Protein AF-A0A8S8ZAL2-F1 (afdb_monomer_lite)

Foldseek 3Di:
DDADFDDDDQPLVQVVQVVLCVVLVPPDHDGAADFPLFTFHAELAQDEPVQDDDPDGNSDDHDVLCVVPPRPDTGGNLLNLLSHLLNLQLCVVVDPDPDDQLVVLVVSLVVCLVPPDVSCNDVSCQFVLNRHSVVSNLVNLSSVQVNCVVVVVPRDPPSVVLSVLVVLLVVLLVVLCVLVVQLVVLQVCLVVQPVVCVVPDPVSNPSSVVSNVSSVVSVVVSSVSGDGNSDGSNVSND

Radius of gyration: 21.18 Å; chains: 1; bounding box: 54×41×65 Å

Structure (mmCIF, N/CA/C/O backbone):
data_AF-A0A8S8ZAL2-F1
#
_entry.id   AF-A0A8S8ZAL2-F1
#
loop_
_atom_site.group_PDB
_atom_site.id
_atom_site.type_symbol
_atom_site.label_atom_id
_atom_site.label_alt_id
_atom_site.label_comp_id
_atom_site.label_asym_id
_atom_site.label_entity_id
_atom_site.label_seq_id
_atom_site.pdbx_PDB_ins_code
_atom_site.Cartn_x
_atom_site.Cartn_y
_atom_site.Cartn_z
_atom_site.occupancy
_atom_site.B_iso_or_equiv
_atom_site.auth_seq_id
_atom_site.auth_comp_id
_atom_site.auth_asym_id
_atom_site.auth_atom_id
_atom_site.pdbx_PDB_model_num
ATOM 1 N N . MET A 1 1 ? 12.030 -21.884 7.836 1.00 45.31 1 MET A N 1
ATOM 2 C CA . MET A 1 1 ? 10.739 -22.578 7.623 1.00 45.31 1 MET A CA 1
ATOM 3 C C . MET A 1 1 ? 10.141 -22.075 6.322 1.00 45.31 1 MET A C 1
ATOM 5 O O . MET A 1 1 ? 10.142 -20.870 6.120 1.00 45.31 1 MET A O 1
ATOM 9 N N . LEU A 1 2 ? 9.670 -22.960 5.440 1.00 54.22 2 LEU A N 1
ATOM 10 C CA . LEU A 1 2 ? 8.894 -22.556 4.263 1.00 54.22 2 LEU A CA 1
ATOM 11 C C . LEU A 1 2 ? 7.461 -22.261 4.719 1.00 54.22 2 LEU A C 1
ATOM 13 O O . LEU A 1 2 ? 6.757 -23.168 5.160 1.00 54.22 2 LEU A O 1
ATOM 17 N N . ALA A 1 3 ? 7.060 -20.991 4.677 1.00 62.91 3 ALA A N 1
ATOM 18 C CA . ALA A 1 3 ? 5.683 -20.594 4.946 1.00 62.91 3 ALA A CA 1
ATOM 19 C C . ALA A 1 3 ? 4.760 -21.173 3.862 1.00 62.91 3 ALA A C 1
ATOM 21 O O . ALA A 1 3 ? 5.116 -21.194 2.684 1.00 62.91 3 ALA A O 1
ATOM 22 N N . ARG A 1 4 ? 3.572 -21.652 4.249 1.00 68.94 4 ARG A N 1
ATOM 23 C CA . ARG A 1 4 ? 2.564 -22.127 3.294 1.00 68.94 4 ARG A CA 1
ATOM 24 C C . ARG A 1 4 ? 2.033 -20.931 2.506 1.00 68.94 4 ARG A C 1
ATOM 26 O O . ARG A 1 4 ? 1.325 -20.101 3.070 1.00 68.94 4 ARG A O 1
ATOM 33 N N . THR A 1 5 ? 2.370 -20.861 1.223 1.00 77.38 5 THR A N 1
ATOM 34 C CA . THR A 1 5 ? 1.893 -19.815 0.319 1.00 77.38 5 THR A CA 1
ATOM 35 C C . THR A 1 5 ? 0.704 -20.302 -0.504 1.00 77.38 5 THR A C 1
ATOM 37 O O . THR A 1 5 ? 0.601 -21.479 -0.861 1.00 77.38 5 THR A O 1
ATOM 40 N N . THR A 1 6 ? -0.229 -19.400 -0.781 1.00 77.88 6 THR A N 1
ATOM 41 C CA . THR A 1 6 ? -1.408 -19.634 -1.620 1.00 77.88 6 THR A CA 1
ATOM 42 C C . THR A 1 6 ? -1.333 -18.788 -2.889 1.00 77.88 6 THR A C 1
ATOM 44 O O . THR A 1 6 ? -0.596 -17.794 -2.933 1.00 77.88 6 THR A O 1
ATOM 47 N N . PRO A 1 7 ? -2.030 -19.191 -3.969 1.00 78.06 7 PRO A N 1
ATOM 48 C CA . PRO A 1 7 ? -1.994 -18.436 -5.206 1.00 78.06 7 PRO A CA 1
ATOM 49 C C . PRO A 1 7 ? -2.634 -17.051 -5.012 1.00 78.06 7 PRO A C 1
ATOM 51 O O . PRO A 1 7 ? -3.684 -16.940 -4.377 1.00 78.06 7 PRO A O 1
ATOM 54 N N . PRO A 1 8 ? -2.024 -16.002 -5.579 1.00 79.88 8 PRO A N 1
ATOM 55 C CA . PRO A 1 8 ? -2.545 -14.646 -5.520 1.00 79.88 8 PRO A CA 1
ATOM 56 C C . PRO A 1 8 ? -3.800 -14.494 -6.375 1.00 79.88 8 PRO A C 1
ATOM 58 O O . PRO A 1 8 ? -3.832 -14.938 -7.523 1.00 79.88 8 PRO A O 1
ATOM 61 N N . ASP A 1 9 ? -4.809 -13.808 -5.836 1.00 84.00 9 ASP A N 1
ATOM 62 C CA . ASP A 1 9 ? -6.062 -13.533 -6.542 1.00 84.00 9 ASP A CA 1
ATOM 63 C C . ASP A 1 9 ? -6.412 -12.033 -6.507 1.00 84.00 9 ASP A C 1
ATOM 65 O O . ASP A 1 9 ? -7.295 -11.592 -5.762 1.00 84.00 9 ASP A O 1
ATOM 69 N N . PRO A 1 10 ? -5.741 -11.214 -7.342 1.00 83.81 10 PRO A N 1
ATOM 70 C CA . PRO A 1 10 ? -6.010 -9.781 -7.409 1.00 83.81 10 PRO A CA 1
ATOM 71 C C . PRO A 1 10 ? -7.436 -9.471 -7.874 1.00 83.81 10 PRO A C 1
ATOM 73 O O . PRO A 1 10 ? -7.933 -8.377 -7.610 1.00 83.81 10 PRO A O 1
ATOM 76 N N . SER A 1 11 ? -8.105 -10.399 -8.565 1.00 85.75 11 SER A N 1
ATOM 77 C CA . SER A 1 11 ? -9.481 -10.195 -9.018 1.00 85.75 11 SER A CA 1
ATOM 78 C C . SER A 1 11 ? -10.441 -10.161 -7.829 1.00 85.75 11 SER A C 1
ATOM 80 O O . SER A 1 11 ? -11.233 -9.225 -7.705 1.00 85.75 11 SER A O 1
ATOM 82 N N . ARG A 1 12 ? -10.298 -11.107 -6.891 1.00 86.25 12 ARG A N 1
ATOM 83 C CA . ARG A 1 12 ? -11.117 -11.166 -5.675 1.00 86.25 12 ARG A CA 1
ATOM 84 C C . ARG A 1 12 ? -10.796 -10.040 -4.702 1.00 86.25 12 ARG A C 1
ATOM 86 O O . ARG A 1 12 ? -11.727 -9.479 -4.126 1.00 86.25 12 ARG A O 1
ATOM 93 N N . TRP A 1 13 ? -9.525 -9.651 -4.566 1.00 87.25 13 TRP A N 1
ATOM 94 C CA . TRP A 1 13 ? -9.154 -8.483 -3.753 1.00 87.25 13 TRP A CA 1
ATOM 95 C C . TRP A 1 13 ? -9.820 -7.217 -4.273 1.00 87.25 13 TRP A C 1
ATOM 97 O O . TRP A 1 13 ? -10.504 -6.527 -3.524 1.00 87.25 13 TRP A O 1
ATOM 107 N N . ASN A 1 14 ? -9.706 -6.961 -5.578 1.00 87.50 14 ASN A N 1
ATOM 108 C CA . ASN A 1 14 ? -10.312 -5.788 -6.195 1.00 87.50 14 ASN A CA 1
ATOM 109 C C . ASN A 1 14 ? -11.841 -5.805 -6.107 1.00 87.50 14 ASN A C 1
ATOM 111 O O . ASN A 1 14 ? -12.423 -4.765 -5.822 1.00 87.50 14 ASN A O 1
ATOM 115 N N . ALA A 1 15 ? -12.488 -6.962 -6.275 1.00 88.44 15 ALA A N 1
ATOM 116 C CA . ALA A 1 15 ? -13.936 -7.091 -6.107 1.00 88.44 15 ALA A CA 1
ATOM 117 C C . ALA A 1 15 ? -14.393 -6.831 -4.659 1.00 88.44 15 ALA A C 1
ATOM 119 O O . ALA A 1 15 ? -15.496 -6.335 -4.424 1.00 88.44 15 ALA A O 1
ATOM 120 N N . ARG A 1 16 ? -13.563 -7.169 -3.661 1.00 87.81 16 ARG A N 1
ATOM 121 C CA . ARG A 1 16 ? -13.821 -6.827 -2.255 1.00 87.81 16 ARG A CA 1
ATOM 122 C C . ARG A 1 16 ? -13.678 -5.326 -2.019 1.00 87.81 16 ARG A C 1
ATOM 124 O O . ARG A 1 16 ? -14.584 -4.736 -1.438 1.00 87.81 16 ARG A O 1
ATOM 131 N N . THR A 1 17 ? -12.584 -4.718 -2.472 1.00 87.81 17 THR A N 1
ATOM 132 C CA . THR A 1 17 ? -12.359 -3.272 -2.329 1.00 87.81 17 THR A CA 1
ATOM 133 C C . THR A 1 17 ? -13.440 -2.471 -3.049 1.00 87.81 17 THR A C 1
ATOM 135 O O . THR A 1 17 ? -13.977 -1.530 -2.482 1.00 87.81 17 THR A O 1
ATOM 138 N N . GLU A 1 18 ? -13.838 -2.892 -4.250 1.00 89.19 18 GLU A N 1
ATOM 139 C CA . GLU A 1 18 ? -14.930 -2.275 -5.003 1.00 89.19 18 GLU A CA 1
ATOM 140 C C . GLU A 1 18 ? -16.253 -2.313 -4.236 1.00 89.19 18 GLU A C 1
ATOM 142 O O . GLU A 1 18 ? -16.959 -1.309 -4.175 1.00 89.19 18 GLU A O 1
ATOM 147 N N . TRP A 1 19 ? -16.580 -3.437 -3.597 1.00 90.81 19 TRP A N 1
ATOM 148 C CA . TRP A 1 19 ? -17.774 -3.503 -2.761 1.00 90.81 19 TRP A CA 1
ATOM 149 C C . TRP A 1 19 ? -17.702 -2.559 -1.555 1.00 90.81 19 TRP A C 1
ATOM 151 O O . TRP A 1 19 ? -18.705 -1.921 -1.240 1.00 90.81 19 TRP A O 1
ATOM 161 N N . LEU A 1 20 ? -16.542 -2.446 -0.893 1.00 88.88 20 LEU A N 1
ATOM 162 C CA . LEU A 1 20 ? -16.353 -1.498 0.214 1.00 88.88 20 LEU A CA 1
ATOM 163 C C . LEU A 1 20 ? -16.566 -0.059 -0.265 1.00 88.88 20 LEU A C 1
ATOM 165 O O . LEU A 1 20 ? -17.304 0.699 0.355 1.00 88.88 20 LEU A O 1
ATOM 169 N N . GLU A 1 21 ? -15.963 0.297 -1.397 1.00 89.06 21 GLU A N 1
ATOM 170 C CA . GLU A 1 21 ? -16.091 1.621 -2.006 1.00 89.06 21 GLU A CA 1
ATOM 171 C C . GLU A 1 21 ? -17.546 1.939 -2.383 1.00 89.06 21 GLU A C 1
ATOM 173 O O . GLU A 1 21 ? -18.026 3.028 -2.076 1.00 89.06 21 GLU A O 1
ATOM 178 N N . GLN A 1 22 ? -18.266 0.993 -2.996 1.00 89.06 22 GLN A N 1
ATOM 179 C CA . GLN A 1 22 ? -19.676 1.163 -3.366 1.00 89.06 22 GLN A CA 1
ATOM 180 C C . GLN A 1 22 ? -20.582 1.293 -2.139 1.00 89.06 22 GLN A C 1
ATOM 182 O O . GLN A 1 22 ? -21.436 2.175 -2.102 1.00 89.06 22 GLN A O 1
ATOM 187 N N . THR A 1 23 ? -20.375 0.445 -1.129 1.00 86.88 23 THR A N 1
ATOM 188 C CA . THR A 1 23 ? -21.185 0.424 0.101 1.00 86.88 23 THR A CA 1
ATOM 189 C C . THR A 1 23 ? -21.005 1.703 0.914 1.00 86.88 23 THR A C 1
ATOM 191 O O . THR A 1 23 ? -21.962 2.217 1.482 1.00 86.88 23 THR A O 1
ATOM 194 N N . LEU A 1 24 ? -19.785 2.242 0.947 1.00 85.88 24 LEU A N 1
ATOM 195 C CA . LEU A 1 24 ? -19.456 3.466 1.678 1.00 85.88 24 LEU A CA 1
ATOM 196 C C . LEU A 1 24 ? -19.629 4.740 0.842 1.00 85.88 24 LEU A C 1
ATOM 198 O O . LEU A 1 24 ? -19.294 5.821 1.322 1.00 85.88 24 LEU A O 1
ATOM 202 N N . HIS A 1 25 ? -20.101 4.629 -0.407 1.00 80.81 25 HIS A N 1
ATOM 203 C CA . HIS A 1 25 ? -20.133 5.731 -1.374 1.00 80.81 25 HIS A CA 1
ATOM 204 C C . HIS A 1 25 ? -18.803 6.501 -1.440 1.00 80.81 25 HIS A C 1
ATOM 206 O O . HIS A 1 25 ? -18.766 7.731 -1.522 1.00 80.81 25 HIS A O 1
ATOM 212 N N . SER A 1 26 ? -17.691 5.765 -1.384 1.00 78.62 26 SER A N 1
ATOM 213 C CA . SER A 1 26 ? -16.357 6.348 -1.396 1.00 78.62 26 SER A CA 1
ATOM 214 C C . SER A 1 26 ? -16.117 7.078 -2.712 1.00 78.62 26 SER A C 1
ATOM 216 O O . SER A 1 26 ? -16.318 6.539 -3.799 1.00 78.62 26 SER A O 1
ATOM 218 N N . THR A 1 27 ? -15.625 8.312 -2.630 1.00 72.81 27 THR A N 1
ATOM 219 C CA . THR A 1 27 ? -15.234 9.101 -3.807 1.00 72.81 27 THR A CA 1
ATOM 220 C C . THR A 1 27 ? -13.909 8.649 -4.425 1.00 72.81 27 THR A C 1
ATOM 222 O O . THR A 1 27 ? -13.449 9.243 -5.403 1.00 72.81 27 THR A O 1
ATOM 225 N N . PHE A 1 28 ? -13.256 7.643 -3.840 1.00 74.25 28 PHE A N 1
ATOM 226 C CA . PHE A 1 28 ? -11.923 7.195 -4.221 1.00 74.25 28 PHE A CA 1
ATOM 227 C C . PHE A 1 28 ? -11.980 5.745 -4.679 1.00 74.25 28 PH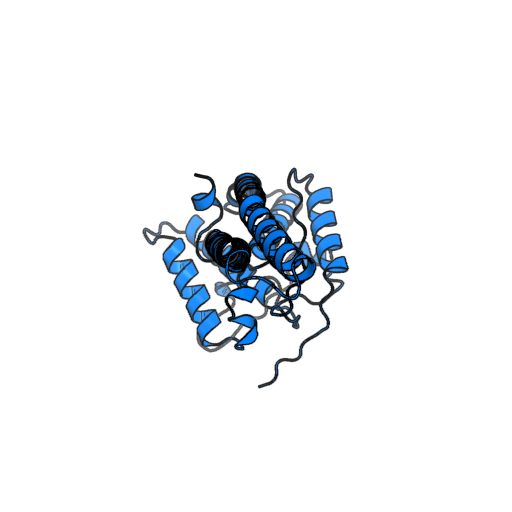E A C 1
ATOM 229 O O . PHE A 1 28 ? -12.578 4.909 -4.012 1.00 74.25 28 PHE A O 1
ATOM 236 N N . LEU A 1 29 ? -11.327 5.463 -5.805 1.00 79.94 29 LEU A N 1
ATOM 237 C CA . LEU A 1 29 ? -11.189 4.115 -6.338 1.00 79.94 29 LEU A CA 1
ATOM 238 C C . LEU A 1 29 ? -9.708 3.754 -6.335 1.00 79.94 29 LEU A C 1
ATOM 240 O O . LEU A 1 29 ? -8.904 4.429 -6.988 1.00 79.94 29 LEU A O 1
ATOM 244 N N . TRP A 1 30 ? -9.322 2.703 -5.616 1.00 80.62 30 TRP A N 1
ATOM 245 C CA . TRP A 1 30 ? -7.958 2.176 -5.661 1.00 80.62 30 TRP A CA 1
ATOM 246 C C . TRP A 1 30 ? -7.984 0.682 -5.962 1.00 80.62 30 TRP A C 1
ATOM 248 O O . TRP A 1 30 ? -8.668 -0.101 -5.312 1.00 80.62 30 TRP A O 1
ATOM 258 N N . ARG A 1 31 ? -7.257 0.273 -7.003 1.00 80.62 31 ARG A N 1
ATOM 259 C CA . ARG A 1 31 ? -7.144 -1.128 -7.411 1.00 80.62 31 ARG A CA 1
ATOM 260 C C . ARG A 1 31 ? -5.753 -1.675 -7.121 1.00 80.62 31 ARG A C 1
ATOM 262 O O . ARG A 1 31 ? -4.747 -1.041 -7.452 1.00 80.62 31 ARG A O 1
ATOM 269 N N . VAL A 1 32 ? -5.723 -2.861 -6.522 1.00 72.44 32 VAL A N 1
ATOM 270 C CA . VAL A 1 32 ? -4.532 -3.653 -6.227 1.00 72.44 32 VAL A CA 1
ATOM 271 C C . VAL A 1 32 ? -4.019 -4.259 -7.521 1.00 72.44 32 VAL A C 1
ATOM 273 O O . VAL A 1 32 ? -4.757 -4.908 -8.267 1.00 72.44 32 VAL A O 1
ATOM 276 N N . LYS A 1 33 ? -2.732 -4.043 -7.789 1.00 71.69 33 LYS A N 1
ATOM 277 C CA . LYS A 1 33 ? -1.999 -4.805 -8.795 1.00 71.69 33 LYS A CA 1
ATOM 278 C C . LYS A 1 33 ? -1.342 -5.987 -8.109 1.00 71.69 33 LYS A C 1
ATOM 280 O O . LYS A 1 33 ? -0.904 -5.883 -6.972 1.00 71.69 33 LYS A O 1
ATOM 285 N N . TYR A 1 34 ? -1.257 -7.100 -8.820 1.00 64.25 34 TYR A N 1
ATOM 286 C CA . TYR A 1 34 ? -0.473 -8.225 -8.345 1.00 64.25 34 TYR A CA 1
ATOM 287 C C . TYR A 1 34 ? 1.018 -7.858 -8.296 1.00 64.25 34 TYR A C 1
ATOM 289 O O . TYR A 1 34 ? 1.567 -7.365 -9.286 1.00 64.25 34 TYR A O 1
ATOM 297 N N . SER A 1 35 ? 1.665 -8.145 -7.164 1.00 67.38 35 SER A N 1
ATOM 298 C CA . SER A 1 35 ? 3.118 -8.116 -7.006 1.00 67.38 35 SER A CA 1
ATOM 299 C C . SER A 1 35 ? 3.625 -9.525 -6.708 1.00 67.38 35 SER A C 1
ATOM 301 O O . SER A 1 35 ? 3.128 -10.185 -5.798 1.00 67.38 35 SER A O 1
ATOM 303 N N . LYS A 1 36 ? 4.636 -9.987 -7.456 1.00 64.25 36 LYS A N 1
ATOM 304 C CA . LYS A 1 36 ? 5.219 -11.332 -7.289 1.00 64.25 36 LYS A CA 1
ATOM 305 C C . LYS A 1 36 ? 5.841 -11.553 -5.909 1.00 64.25 36 LYS A C 1
ATOM 307 O O . LYS A 1 36 ? 5.896 -12.686 -5.453 1.00 64.25 36 LYS A O 1
ATOM 312 N N . ASN A 1 37 ? 6.254 -10.476 -5.244 1.00 71.56 37 ASN A N 1
ATOM 313 C CA . ASN A 1 37 ? 6.976 -10.534 -3.972 1.00 71.56 37 ASN A CA 1
ATOM 314 C C . ASN A 1 37 ? 6.038 -10.408 -2.758 1.00 71.56 37 ASN A C 1
ATOM 316 O O . ASN A 1 37 ? 6.482 -10.187 -1.637 1.00 71.56 37 ASN A O 1
ATOM 320 N N . GLN A 1 38 ? 4.729 -10.527 -2.984 1.00 73.88 38 GLN A N 1
ATOM 321 C CA . GLN A 1 38 ? 3.700 -10.552 -1.950 1.00 73.88 38 GLN A CA 1
ATOM 322 C C . GLN A 1 38 ? 2.911 -11.864 -2.063 1.00 73.88 38 GLN A C 1
ATOM 324 O O . GLN A 1 38 ? 1.760 -11.860 -2.516 1.00 73.88 38 GLN A O 1
ATOM 329 N N . PRO A 1 39 ? 3.520 -13.014 -1.726 1.00 78.19 39 PRO A N 1
ATOM 330 C CA . PRO A 1 39 ? 2.792 -14.267 -1.755 1.00 78.19 39 PRO A CA 1
ATOM 331 C C . PRO A 1 39 ? 1.676 -14.237 -0.711 1.00 78.19 39 PRO A C 1
ATOM 333 O O . PRO A 1 39 ? 1.775 -13.593 0.337 1.00 78.19 39 PRO A O 1
ATOM 336 N N . CYS A 1 40 ? 0.590 -14.927 -1.030 1.00 83.56 40 CYS A N 1
ATOM 337 C CA . CYS A 1 40 ? -0.574 -14.971 -0.163 1.00 83.56 40 CYS A CA 1
ATOM 338 C C . CYS A 1 40 ? -0.353 -15.993 0.929 1.00 83.56 40 CYS A C 1
ATOM 340 O O . CYS A 1 40 ? 0.273 -17.031 0.711 1.00 83.56 40 CYS A O 1
ATOM 342 N N . THR A 1 41 ? -0.844 -15.671 2.108 1.00 84.69 41 THR A N 1
ATOM 343 C CA . THR A 1 41 ? -0.707 -16.488 3.302 1.00 84.69 41 THR A CA 1
ATOM 344 C C . THR A 1 41 ? -2.052 -16.563 3.990 1.00 84.69 41 THR A C 1
ATOM 346 O O .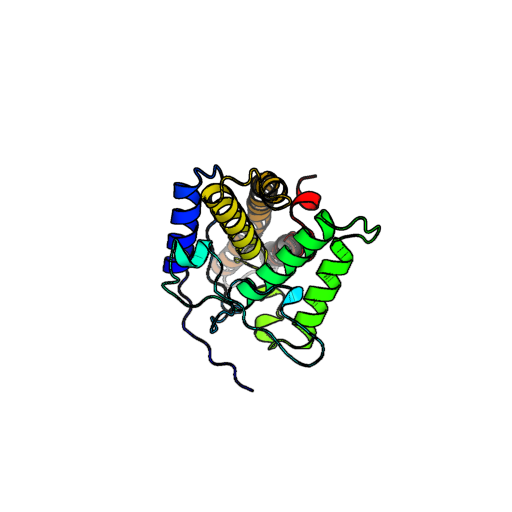 THR A 1 41 ? -2.965 -15.799 3.681 1.00 84.69 41 THR A O 1
ATOM 349 N N . LEU A 1 42 ? -2.154 -17.479 4.945 1.00 81.50 42 LEU A N 1
ATOM 350 C CA . LEU A 1 42 ? -3.285 -17.500 5.856 1.00 81.50 42 LEU A CA 1
ATOM 351 C C . LEU A 1 42 ? -3.233 -16.205 6.679 1.00 81.50 42 LEU A C 1
ATOM 353 O O . LEU A 1 42 ? -2.302 -16.014 7.461 1.00 81.50 42 LEU A O 1
ATOM 357 N N . SER A 1 43 ? -4.152 -15.284 6.394 1.00 80.38 43 SER A N 1
ATOM 358 C CA . SER A 1 43 ? -4.178 -13.946 6.998 1.00 80.38 43 SER A CA 1
ATOM 359 C C . SER A 1 43 ? -4.709 -14.027 8.423 1.00 80.38 43 SER A C 1
ATOM 361 O O . SER A 1 43 ? -5.693 -14.719 8.691 1.00 80.38 43 SER A O 1
ATOM 363 N N . LEU A 1 44 ? -4.061 -13.302 9.331 1.00 80.62 44 LEU A N 1
ATOM 364 C CA . LEU A 1 44 ? -4.533 -13.126 10.704 1.00 80.62 44 LEU A CA 1
ATOM 365 C C . LEU A 1 44 ? -5.677 -12.098 10.794 1.00 80.62 44 LEU A C 1
ATOM 367 O O . LEU A 1 44 ? -6.367 -12.035 11.809 1.00 80.62 44 LEU A O 1
ATOM 371 N N . GLY A 1 45 ? -5.920 -11.332 9.725 1.00 81.69 45 GLY A N 1
ATOM 372 C CA . GLY A 1 45 ? -7.016 -10.373 9.637 1.00 81.69 45 GLY A CA 1
ATOM 373 C C . GLY A 1 45 ? -6.669 -9.038 10.295 1.00 81.69 45 GLY A C 1
ATOM 374 O O . GLY A 1 45 ? -5.733 -8.363 9.876 1.00 81.69 45 GLY A O 1
ATOM 375 N N . ASP A 1 46 ? -7.461 -8.622 11.283 1.00 84.12 46 ASP A N 1
ATOM 376 C CA . ASP A 1 46 ? -7.235 -7.383 12.041 1.00 84.12 46 ASP A CA 1
ATOM 377 C C . ASP A 1 46 ? -6.260 -7.637 13.194 1.00 84.12 46 ASP A C 1
ATOM 379 O O . ASP A 1 46 ? -6.676 -7.828 14.333 1.00 84.12 46 ASP A O 1
ATOM 383 N N . VAL A 1 47 ? -4.963 -7.679 12.885 1.00 86.94 47 VAL A N 1
ATOM 384 C CA . VAL A 1 47 ? -3.913 -7.801 13.905 1.00 86.94 47 VAL A CA 1
ATOM 385 C C . VAL A 1 47 ? -3.692 -6.449 14.568 1.00 86.94 47 VAL A C 1
ATOM 387 O O . VAL A 1 47 ? -3.414 -5.466 13.871 1.00 86.94 47 VAL A O 1
ATOM 390 N N . ARG A 1 48 ? -3.765 -6.414 15.902 1.00 89.19 48 ARG A N 1
ATOM 391 C CA . ARG A 1 48 ? -3.543 -5.217 16.723 1.00 89.19 48 ARG A CA 1
ATOM 392 C C . ARG A 1 48 ? -2.337 -5.377 17.635 1.00 89.19 48 ARG A C 1
ATOM 394 O O . ARG A 1 48 ? -1.956 -6.484 18.006 1.00 89.19 48 ARG A O 1
ATOM 401 N N . LEU A 1 49 ? -1.752 -4.262 18.067 1.00 88.19 49 LEU A N 1
ATOM 402 C CA . LEU A 1 49 ? -0.637 -4.290 19.019 1.00 88.19 49 LEU A CA 1
ATOM 403 C C . LEU A 1 49 ? -1.068 -4.838 20.388 1.00 88.19 49 LEU A C 1
ATOM 405 O O . LEU A 1 49 ? -0.264 -5.455 21.078 1.00 88.19 49 LEU A O 1
ATOM 409 N N . SER A 1 50 ? -2.346 -4.691 20.751 1.00 87.69 50 SER A N 1
ATOM 410 C CA . SER A 1 50 ? -2.928 -5.286 21.964 1.00 87.69 50 SER A CA 1
ATOM 411 C C . SER A 1 50 ? -2.997 -6.815 21.948 1.00 87.69 50 SER A C 1
ATOM 413 O O . SER A 1 50 ? -3.179 -7.428 23.001 1.00 87.69 50 SER A O 1
ATOM 415 N N . ASP A 1 51 ? -2.899 -7.430 20.768 1.00 87.00 51 ASP A N 1
ATOM 416 C CA . ASP A 1 51 ? -2.954 -8.883 20.608 1.00 87.00 51 ASP A CA 1
ATOM 417 C C . ASP A 1 51 ? -1.615 -9.546 20.947 1.00 87.00 51 ASP A C 1
ATOM 419 O O . ASP A 1 51 ? -1.557 -10.752 21.188 1.00 87.00 51 ASP A O 1
ATOM 423 N N . VAL A 1 52 ? -0.537 -8.764 20.995 1.00 86.25 52 VAL A N 1
ATOM 424 C CA . VAL A 1 52 ? 0.799 -9.222 21.367 1.00 86.25 52 VAL A CA 1
ATOM 425 C C . VAL A 1 52 ? 0.999 -8.977 22.861 1.00 86.25 52 VAL A C 1
ATOM 427 O O . VAL A 1 52 ? 0.977 -7.837 23.317 1.00 86.25 52 VAL A O 1
ATOM 430 N N . SER A 1 53 ? 1.205 -10.040 23.640 1.00 83.94 53 SER A N 1
ATOM 431 C CA . SER A 1 53 ? 1.567 -9.927 25.058 1.00 83.94 53 SER A CA 1
ATOM 432 C C . SER A 1 53 ? 2.771 -10.807 25.359 1.00 83.94 53 SER A C 1
ATOM 434 O O . SER A 1 53 ? 2.631 -12.021 25.255 1.00 83.94 53 SER A O 1
ATOM 436 N N . ASP A 1 54 ? 3.899 -10.219 25.759 1.00 79.19 54 ASP A N 1
ATOM 437 C CA . ASP A 1 54 ? 5.167 -10.885 26.101 1.00 79.19 54 ASP A CA 1
ATOM 438 C C . ASP A 1 54 ? 5.473 -12.122 25.229 1.00 79.19 54 ASP A C 1
ATOM 440 O O . ASP A 1 54 ? 5.974 -11.975 24.116 1.00 79.19 54 ASP A O 1
ATOM 444 N N . ASP A 1 55 ? 5.109 -13.323 25.692 1.00 83.19 55 ASP A N 1
ATOM 445 C CA . ASP A 1 55 ? 5.389 -14.603 25.022 1.00 83.19 55 ASP A CA 1
ATOM 446 C C . ASP A 1 55 ? 4.197 -15.216 24.255 1.00 83.19 55 ASP A C 1
ATOM 448 O O . ASP A 1 55 ? 4.284 -16.334 23.742 1.00 83.19 55 ASP A O 1
ATOM 452 N N . SER A 1 56 ? 3.054 -14.533 24.174 1.00 83.38 56 SER A N 1
ATOM 453 C CA . SER A 1 56 ? 1.841 -15.065 23.546 1.00 83.38 56 SER A CA 1
ATOM 454 C C . SER A 1 56 ? 1.181 -14.095 22.573 1.00 83.38 56 SER A C 1
ATOM 456 O O . SER A 1 56 ? 1.015 -12.909 22.859 1.00 83.38 56 SER A O 1
ATOM 458 N N . LEU A 1 57 ? 0.717 -14.644 21.451 1.00 84.56 57 LEU A N 1
ATOM 459 C CA . LEU A 1 57 ? -0.141 -13.960 20.493 1.00 84.56 57 LEU A CA 1
ATOM 460 C C . LEU A 1 57 ? -1.598 -14.364 20.740 1.00 84.56 57 LEU A C 1
ATOM 462 O O . LEU A 1 57 ? -1.948 -15.545 20.674 1.00 84.56 57 LEU A O 1
ATOM 466 N N . ARG A 1 58 ? -2.459 -13.385 21.005 1.00 85.38 58 ARG A N 1
ATOM 467 C CA . ARG A 1 58 ? -3.901 -13.577 21.161 1.00 85.38 58 ARG A CA 1
ATOM 468 C C . ARG A 1 58 ? -4.582 -13.394 19.814 1.00 85.38 58 ARG A C 1
ATOM 470 O O . ARG A 1 58 ? -4.718 -12.284 19.327 1.00 85.38 58 ARG A O 1
ATOM 477 N N . ILE A 1 59 ? -5.061 -14.482 19.223 1.00 80.19 59 ILE A N 1
ATOM 478 C CA . ILE A 1 59 ? -5.876 -14.395 18.008 1.00 80.19 59 ILE A CA 1
ATOM 479 C C . ILE A 1 59 ? -7.310 -14.065 18.432 1.00 80.19 59 ILE A C 1
ATOM 481 O O . ILE A 1 59 ? -8.025 -14.911 18.976 1.00 80.19 59 ILE A O 1
ATOM 485 N N . GLY A 1 60 ? -7.690 -12.800 18.251 1.00 71.62 60 GLY A N 1
ATOM 486 C CA . GLY A 1 60 ? -9.010 -12.280 18.586 1.00 71.62 60 GLY A CA 1
ATOM 487 C C . GLY A 1 60 ? -10.125 -12.800 17.677 1.00 71.62 60 GLY A C 1
ATOM 488 O O . GLY A 1 60 ? -9.914 -13.558 16.729 1.00 71.62 60 GLY A O 1
ATOM 489 N N . ARG A 1 61 ? -11.359 -12.377 17.972 1.00 77.88 61 ARG A N 1
ATOM 490 C CA . ARG A 1 61 ? -12.484 -12.608 17.056 1.00 77.88 61 ARG A CA 1
ATOM 491 C C . ARG A 1 61 ? -12.269 -11.792 15.776 1.00 77.88 61 ARG A C 1
ATOM 493 O O . ARG A 1 61 ? -11.746 -10.683 15.876 1.00 77.88 61 ARG A O 1
ATOM 500 N N . PRO A 1 62 ? -12.730 -12.283 14.611 1.00 80.31 62 PRO A N 1
ATOM 501 C CA . PRO A 1 62 ? -12.745 -11.482 13.396 1.00 80.31 62 PRO A CA 1
ATOM 502 C C . PRO A 1 62 ? -13.461 -10.154 13.634 1.00 80.31 62 PRO A C 1
ATOM 504 O O . PRO A 1 62 ? -14.451 -10.092 14.374 1.00 80.31 62 PRO A O 1
ATOM 507 N N . ARG A 1 63 ? -12.966 -9.101 12.988 1.00 84.88 63 ARG A N 1
ATOM 508 C CA . ARG A 1 63 ? -13.566 -7.769 13.050 1.00 84.88 63 ARG A CA 1
ATOM 509 C C . ARG A 1 63 ? -15.001 -7.792 12.499 1.00 84.88 63 ARG A C 1
ATOM 511 O O . ARG A 1 63 ? -15.342 -8.633 11.662 1.00 84.88 63 ARG A O 1
ATOM 518 N N . LEU A 1 64 ? -15.849 -6.858 12.927 1.00 85.88 64 LEU A N 1
ATOM 519 C CA . LEU A 1 64 ? -17.252 -6.804 12.495 1.00 85.88 64 LEU A CA 1
ATOM 520 C C . LEU A 1 64 ? -17.369 -6.671 10.967 1.00 85.88 64 LEU A C 1
ATOM 522 O O . LEU A 1 64 ? -18.215 -7.325 10.359 1.00 85.88 64 LEU A O 1
ATOM 526 N N . ALA A 1 65 ? -16.486 -5.898 10.330 1.00 83.88 65 ALA A N 1
ATOM 527 C CA . ALA A 1 65 ? -16.463 -5.750 8.875 1.00 83.88 65 ALA A CA 1
ATOM 528 C C . ALA A 1 65 ? -16.267 -7.084 8.138 1.00 83.88 65 ALA A C 1
ATOM 530 O O . ALA A 1 65 ? -16.822 -7.287 7.058 1.00 83.88 65 ALA A O 1
ATOM 531 N N . ASP A 1 66 ? -15.514 -8.011 8.728 1.00 83.94 66 ASP A N 1
ATOM 532 C CA . ASP A 1 66 ? -15.269 -9.326 8.141 1.00 83.94 66 ASP A CA 1
ATOM 533 C C . ASP A 1 66 ? -16.466 -10.269 8.314 1.00 83.94 66 ASP A C 1
ATOM 535 O O . ASP A 1 66 ? -16.663 -11.167 7.496 1.00 83.94 66 ASP A O 1
ATOM 539 N N . ALA A 1 67 ? -17.319 -10.025 9.313 1.00 84.62 67 ALA A N 1
ATOM 540 C CA . ALA A 1 67 ? -18.621 -10.679 9.421 1.00 84.62 67 ALA A CA 1
ATOM 541 C C . ALA A 1 67 ? -19.645 -10.100 8.427 1.00 84.62 67 ALA A C 1
ATOM 543 O O . ALA A 1 67 ? -20.451 -10.849 7.878 1.00 84.62 67 ALA A O 1
ATOM 544 N N . LEU A 1 68 ? -19.599 -8.788 8.155 1.00 84.88 68 LEU A N 1
ATOM 545 C CA . LEU A 1 68 ? -20.456 -8.138 7.151 1.00 84.88 68 LEU A CA 1
ATOM 546 C C . LEU A 1 68 ? -20.125 -8.598 5.725 1.00 84.88 68 LEU A C 1
ATOM 548 O O . LEU A 1 68 ? -21.021 -8.741 4.892 1.00 84.88 68 LEU A O 1
ATOM 552 N N . ARG A 1 69 ? -18.843 -8.856 5.440 1.00 83.56 69 ARG A N 1
ATOM 553 C CA . ARG A 1 69 ? -18.408 -9.501 4.201 1.00 83.56 69 ARG A CA 1
ATOM 554 C C . ARG A 1 69 ? -17.265 -10.470 4.456 1.00 83.56 69 ARG A C 1
ATOM 556 O O . ARG A 1 69 ? -16.110 -10.063 4.598 1.00 83.56 69 ARG A O 1
ATOM 563 N N . THR A 1 70 ? -17.595 -11.754 4.391 1.00 82.25 70 THR A N 1
ATOM 564 C CA . THR A 1 70 ? -16.647 -12.857 4.557 1.00 82.25 70 THR A CA 1
ATOM 565 C C . THR A 1 70 ? -15.542 -12.816 3.507 1.00 82.25 70 THR A C 1
ATOM 567 O O . THR A 1 70 ? -15.781 -12.488 2.338 1.00 82.25 70 THR A O 1
ATOM 570 N N . HIS A 1 71 ? -14.327 -13.194 3.899 1.00 78.25 71 HIS A N 1
ATOM 571 C CA . HIS A 1 71 ? -13.223 -13.349 2.957 1.00 78.25 71 HIS A CA 1
ATOM 572 C C . HIS A 1 71 ? -13.486 -14.521 2.010 1.00 78.25 71 HIS A C 1
ATOM 574 O O . HIS A 1 71 ? -13.826 -15.622 2.430 1.00 78.25 71 HIS A O 1
ATOM 580 N N . THR A 1 72 ? -13.325 -14.279 0.712 1.00 79.25 72 THR A N 1
ATOM 581 C CA . THR A 1 72 ? -13.480 -15.296 -0.342 1.00 79.25 72 THR A CA 1
ATOM 582 C C . THR A 1 72 ? -12.137 -15.732 -0.931 1.00 79.25 72 THR A C 1
ATOM 584 O O . THR A 1 72 ? -12.093 -16.518 -1.881 1.00 79.25 72 THR A O 1
ATOM 587 N N . CYS A 1 73 ? -11.035 -15.204 -0.399 1.00 80.88 73 CYS A N 1
ATOM 588 C CA . CYS A 1 73 ? -9.666 -15.471 -0.815 1.00 80.88 73 CYS A CA 1
ATOM 589 C C . CYS A 1 73 ? -8.691 -15.201 0.330 1.00 80.88 73 CYS A C 1
ATOM 591 O O . CYS A 1 73 ? -8.993 -14.432 1.241 1.00 80.88 73 CYS A O 1
ATOM 593 N N . GLU A 1 74 ? -7.505 -15.786 0.213 1.00 85.81 74 GLU A N 1
ATOM 594 C CA . GLU A 1 74 ? -6.360 -15.448 1.053 1.00 85.81 74 GLU A CA 1
ATOM 595 C C . GLU A 1 74 ? -5.787 -14.079 0.675 1.00 85.81 74 GLU A C 1
ATOM 597 O O . GLU A 1 74 ? -5.986 -13.586 -0.444 1.00 85.81 74 GLU A O 1
ATOM 602 N N . PHE A 1 75 ? -5.050 -13.478 1.604 1.00 86.69 75 PHE A N 1
ATOM 603 C CA . PHE A 1 75 ? -4.441 -12.161 1.434 1.00 86.69 75 PHE A CA 1
ATOM 604 C C . PHE A 1 75 ? -2.922 -12.243 1.557 1.00 86.69 75 PHE A C 1
ATOM 606 O O . PHE A 1 75 ? -2.394 -13.179 2.159 1.00 86.69 75 PHE A O 1
ATOM 613 N N . PRO A 1 76 ? -2.184 -11.277 0.990 1.00 87.44 76 PRO A N 1
ATOM 614 C CA . PRO A 1 76 ? -0.762 -11.175 1.268 1.00 87.44 76 PRO A CA 1
ATOM 615 C C . PRO A 1 76 ? -0.528 -10.815 2.735 1.00 87.44 76 PRO A C 1
ATOM 617 O O . PRO A 1 76 ? -1.255 -9.998 3.299 1.00 87.44 76 PRO A O 1
ATOM 620 N N . ALA A 1 77 ? 0.557 -11.334 3.312 1.00 86.88 77 ALA A N 1
ATOM 621 C CA . ALA A 1 77 ? 0.999 -11.002 4.672 1.00 86.88 77 ALA A CA 1
ATOM 622 C 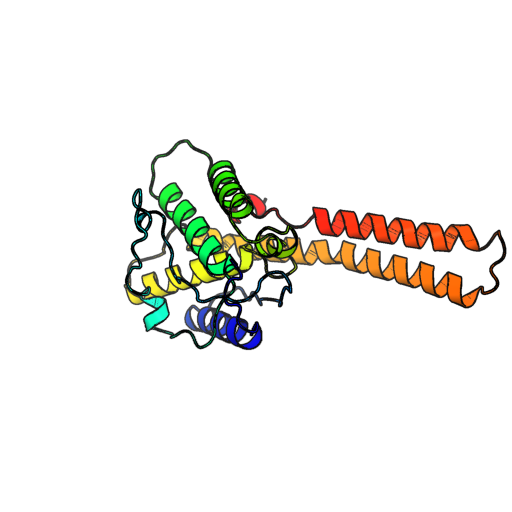C . ALA A 1 77 ? 1.179 -9.482 4.894 1.00 86.88 77 ALA A C 1
ATOM 624 O O . ALA A 1 77 ? 1.053 -8.972 6.005 1.00 86.88 77 ALA A O 1
ATOM 625 N N . MET A 1 78 ? 1.398 -8.734 3.806 1.00 88.19 78 MET A N 1
ATOM 626 C CA . MET A 1 78 ? 1.432 -7.271 3.792 1.00 88.19 78 MET A CA 1
ATOM 627 C C . MET A 1 78 ? 0.155 -6.619 4.340 1.00 88.19 78 MET A C 1
ATOM 629 O O . MET A 1 78 ? 0.209 -5.500 4.845 1.00 88.19 78 MET A O 1
ATOM 633 N N . ARG A 1 79 ? -0.990 -7.298 4.222 1.00 88.69 79 ARG A N 1
ATOM 634 C CA . ARG A 1 79 ? -2.275 -6.826 4.738 1.00 88.69 79 ARG A CA 1
ATOM 635 C C . ARG A 1 79 ? -2.325 -6.840 6.261 1.00 88.69 79 ARG A C 1
ATOM 637 O O . ARG A 1 79 ? -2.839 -5.886 6.840 1.00 88.69 79 ARG A O 1
ATOM 644 N N . ASP A 1 80 ? -1.746 -7.866 6.878 1.00 89.00 80 ASP A N 1
ATOM 645 C CA . ASP A 1 80 ? -1.635 -7.994 8.335 1.00 89.00 80 ASP A CA 1
ATOM 646 C C . ASP A 1 80 ? -0.601 -6.987 8.880 1.00 89.00 80 ASP A C 1
ATOM 648 O O . ASP A 1 80 ? -0.817 -6.335 9.898 1.00 89.00 80 ASP A O 1
ATOM 652 N N . LEU A 1 81 ? 0.500 -6.752 8.152 1.00 90.25 81 LEU A N 1
ATOM 653 C CA . LEU A 1 81 ? 1.417 -5.654 8.484 1.00 90.25 81 LEU A CA 1
ATOM 654 C C . LEU A 1 81 ? 0.711 -4.290 8.402 1.00 90.25 81 LEU A C 1
ATOM 656 O O . LEU A 1 81 ? 0.904 -3.433 9.262 1.00 90.25 81 LEU A O 1
ATOM 660 N N . ALA A 1 82 ? -0.123 -4.081 7.383 1.00 91.00 82 ALA A N 1
ATOM 661 C CA . ALA A 1 82 ? -0.879 -2.845 7.240 1.00 91.00 82 ALA A CA 1
ATOM 662 C C . ALA A 1 82 ? -1.933 -2.661 8.346 1.00 91.00 82 ALA A C 1
ATOM 664 O O . ALA A 1 82 ? -2.165 -1.521 8.743 1.00 91.00 82 ALA A O 1
ATOM 665 N N . SER A 1 83 ? -2.533 -3.737 8.879 1.00 91.44 83 SER A N 1
ATOM 666 C CA . SER A 1 83 ? -3.424 -3.634 10.045 1.00 91.44 83 SER A CA 1
ATOM 667 C C . SER A 1 83 ? -2.662 -3.173 11.287 1.00 91.44 83 SER A C 1
ATOM 669 O O . SER A 1 83 ? -3.124 -2.254 11.953 1.00 91.44 83 SER A O 1
ATOM 671 N N . LEU A 1 84 ? -1.458 -3.704 11.535 1.00 91.56 84 LEU A N 1
ATOM 672 C CA . LEU A 1 84 ? -0.590 -3.266 12.638 1.00 91.56 84 LEU A CA 1
ATOM 673 C C . LEU A 1 84 ? -0.152 -1.803 12.500 1.00 91.56 84 LEU A C 1
ATOM 675 O O . LEU A 1 84 ? -0.164 -1.044 13.465 1.00 91.56 84 LEU A O 1
ATOM 679 N N . VAL A 1 85 ? 0.232 -1.393 11.291 1.00 92.19 85 VAL A N 1
ATOM 680 C CA . VAL A 1 85 ? 0.632 -0.010 10.990 1.00 92.19 85 VAL A CA 1
ATOM 681 C C . VAL A 1 85 ? -0.543 0.961 11.163 1.00 92.19 85 VAL A C 1
ATOM 683 O O . VAL A 1 85 ? -0.377 2.077 11.671 1.00 92.19 85 VAL A O 1
ATOM 686 N N . HIS A 1 86 ? -1.742 0.540 10.764 1.00 92.50 86 HIS A N 1
ATOM 687 C CA . HIS A 1 86 ? -2.965 1.305 10.973 1.00 92.50 86 HIS A CA 1
ATOM 688 C C . HIS A 1 86 ? -3.343 1.371 12.459 1.00 92.50 86 HIS A C 1
ATOM 690 O O . HIS A 1 86 ? -3.670 2.442 12.965 1.00 92.50 86 HIS A O 1
ATOM 696 N N . ASP A 1 87 ? -3.194 0.270 13.197 1.00 92.25 87 ASP A N 1
ATOM 697 C CA . ASP A 1 87 ? -3.420 0.222 14.643 1.00 92.25 87 ASP A CA 1
ATOM 698 C C . ASP A 1 87 ? -2.463 1.137 15.415 1.00 92.25 87 ASP A C 1
ATOM 700 O O . ASP A 1 87 ? -2.892 1.900 16.279 1.00 92.25 87 ASP A O 1
ATOM 704 N N . LEU A 1 88 ? -1.185 1.165 15.028 1.00 92.44 88 LEU A N 1
ATOM 705 C CA . LEU A 1 88 ? -0.215 2.131 15.542 1.00 92.44 88 LEU A CA 1
ATOM 706 C C . LEU A 1 88 ? -0.682 3.576 15.307 1.00 92.44 88 LEU A C 1
ATOM 708 O O . LEU A 1 88 ? -0.521 4.424 16.182 1.00 92.44 88 LEU A O 1
ATOM 712 N N . SER A 1 89 ? -1.288 3.858 14.151 1.00 90.94 89 SER A N 1
ATOM 713 C CA . SER A 1 89 ? -1.827 5.187 13.838 1.00 90.94 89 SER A CA 1
ATOM 714 C C . SER A 1 89 ? -3.044 5.525 14.713 1.00 90.94 89 SER A C 1
ATOM 716 O O . SER A 1 89 ? -3.152 6.656 15.187 1.00 90.94 89 SER A O 1
ATOM 718 N N . ARG A 1 90 ? -3.919 4.549 15.006 1.00 90.44 90 ARG A N 1
ATOM 719 C CA . ARG A 1 90 ? -5.027 4.701 15.972 1.00 90.44 90 ARG A CA 1
ATOM 720 C C . ARG A 1 90 ? -4.517 4.998 17.378 1.00 90.44 90 ARG A C 1
ATOM 722 O O . ARG A 1 90 ? -4.967 5.958 18.002 1.00 90.44 90 ARG A O 1
ATOM 729 N N . ILE A 1 91 ? -3.560 4.204 17.857 1.00 91.62 91 ILE A N 1
ATOM 730 C CA . ILE A 1 91 ? -2.951 4.381 19.178 1.00 91.62 91 ILE A CA 1
ATOM 731 C C . ILE A 1 91 ? -2.309 5.760 19.263 1.00 91.62 91 ILE A C 1
ATOM 733 O O . ILE A 1 91 ? -2.606 6.494 20.200 1.00 91.62 91 ILE A O 1
ATOM 737 N N . HIS A 1 92 ? -1.523 6.147 18.254 1.00 91.19 92 HIS A N 1
ATOM 738 C CA . HIS A 1 92 ? -0.899 7.466 18.178 1.00 91.19 92 HIS A CA 1
ATOM 739 C C . HIS A 1 92 ? -1.932 8.593 18.272 1.00 91.19 92 HIS A C 1
ATOM 741 O O . HIS A 1 92 ? -1.772 9.465 19.118 1.00 91.19 92 HIS A O 1
ATOM 747 N N . HIS A 1 93 ? -3.026 8.518 17.504 1.00 88.31 93 HIS A N 1
ATOM 748 C CA . HIS A 1 93 ? -4.107 9.509 17.535 1.00 88.31 93 HIS A CA 1
ATOM 749 C C . HIS A 1 93 ? -4.823 9.586 18.894 1.00 88.31 93 HIS A C 1
ATOM 751 O O . HIS A 1 93 ? -5.164 10.674 19.351 1.00 88.31 93 HIS A O 1
ATOM 757 N N . SER A 1 94 ? -5.045 8.443 19.550 1.00 88.38 94 SER A N 1
ATOM 758 C CA . SER A 1 94 ? -5.684 8.383 20.874 1.00 88.38 94 SER A CA 1
ATOM 759 C C . SER A 1 94 ? -4.752 8.772 22.027 1.00 88.38 94 SER A C 1
ATOM 761 O O . SER A 1 94 ? -5.213 9.145 23.105 1.00 88.38 94 SER A O 1
ATOM 763 N N . SER A 1 95 ? -3.439 8.665 21.818 1.00 86.75 95 SER A N 1
ATOM 764 C CA . SER A 1 95 ? -2.428 8.913 22.839 1.00 86.75 95 SER A CA 1
ATOM 765 C C . SER A 1 95 ? -1.962 10.365 22.818 1.00 86.75 95 SER A C 1
ATOM 767 O O . SER A 1 95 ? -1.663 10.922 21.767 1.00 86.75 95 SER A O 1
ATOM 769 N N . THR A 1 96 ? -1.773 10.965 23.990 1.00 80.25 96 THR A N 1
ATOM 770 C CA . THR A 1 96 ? -1.146 12.292 24.134 1.00 80.25 96 THR A CA 1
ATOM 771 C C . THR A 1 96 ? 0.386 12.207 24.029 1.00 80.25 96 THR A C 1
ATOM 773 O O . THR A 1 96 ? 1.111 12.792 24.832 1.00 80.25 96 THR A O 1
ATOM 776 N N . THR A 1 97 ? 0.903 11.398 23.101 1.00 83.44 97 THR A N 1
ATOM 777 C CA . THR A 1 97 ? 2.347 11.189 22.942 1.00 83.44 97 THR A CA 1
ATOM 778 C C . THR A 1 97 ? 2.993 12.339 22.175 1.00 83.44 97 THR A C 1
ATOM 780 O O . THR A 1 97 ? 2.410 12.896 21.248 1.00 83.44 97 THR A O 1
ATOM 783 N N . THR A 1 98 ? 4.228 12.684 22.540 1.00 83.25 98 THR A N 1
ATOM 784 C CA . THR A 1 98 ? 5.064 13.636 21.790 1.00 83.25 98 THR A CA 1
ATOM 785 C C . THR A 1 98 ? 5.893 12.956 20.703 1.00 83.25 98 THR A C 1
ATOM 787 O O . THR A 1 98 ? 6.557 13.636 19.923 1.00 83.25 98 THR A O 1
ATOM 790 N N . LEU A 1 99 ? 5.879 11.620 20.650 1.00 86.69 99 LEU A N 1
ATOM 791 C CA . LEU A 1 99 ? 6.627 10.856 19.660 1.00 86.69 99 LEU A CA 1
ATOM 792 C C . LEU A 1 99 ? 6.037 11.065 18.264 1.00 86.69 99 LEU A C 1
ATOM 794 O O . LEU A 1 99 ? 4.821 11.018 18.066 1.00 86.69 99 LEU A O 1
ATOM 798 N N . GLU A 1 100 ? 6.907 11.259 17.278 1.00 87.31 100 GLU A N 1
ATOM 799 C CA . GLU A 1 100 ? 6.494 11.351 15.882 1.00 87.31 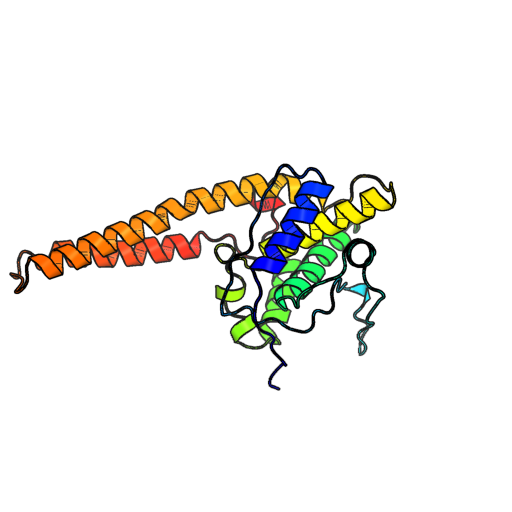100 GLU A CA 1
ATOM 800 C C . GLU A 1 100 ? 6.043 9.979 15.353 1.00 87.31 100 GLU A C 1
ATOM 802 O O . GLU A 1 100 ? 6.653 8.948 15.637 1.00 87.31 100 GLU A O 1
ATOM 807 N N . LEU A 1 101 ? 4.994 9.958 14.529 1.00 87.69 101 LEU A N 1
ATOM 808 C CA . LEU A 1 101 ? 4.449 8.714 13.973 1.00 87.69 101 LEU A CA 1
ATOM 809 C C . LEU A 1 101 ? 5.405 8.041 12.970 1.00 87.69 101 LEU A C 1
ATOM 811 O O . LEU A 1 101 ? 5.503 6.818 12.920 1.00 87.69 101 LEU A O 1
ATOM 815 N N . THR A 1 102 ? 6.126 8.829 12.173 1.00 89.31 102 THR A N 1
ATOM 816 C CA . THR A 1 102 ? 7.033 8.334 11.125 1.00 89.31 102 THR A CA 1
ATOM 817 C C . THR A 1 102 ? 8.149 7.421 11.656 1.00 89.31 102 THR A C 1
ATOM 819 O O . THR A 1 102 ? 8.289 6.321 11.121 1.00 89.31 102 THR A O 1
ATOM 822 N N . PRO A 1 103 ? 8.924 7.784 12.703 1.00 90.81 103 PRO A N 1
ATOM 823 C CA . PRO A 1 103 ? 9.933 6.881 13.259 1.00 90.81 103 PRO A CA 1
ATOM 824 C C . PRO A 1 103 ? 9.329 5.623 13.895 1.00 90.81 103 PRO A C 1
ATOM 826 O O . PRO A 1 103 ? 9.930 4.557 13.799 1.00 90.81 103 PRO A O 1
ATOM 829 N N . LEU A 1 104 ? 8.126 5.700 14.477 1.00 91.12 104 LEU A N 1
ATOM 830 C CA . LEU A 1 104 ? 7.434 4.520 15.011 1.00 91.12 104 LEU A CA 1
ATOM 831 C C . LEU A 1 104 ? 7.046 3.542 13.892 1.00 91.12 104 LEU A C 1
ATOM 833 O O . LEU A 1 104 ? 7.270 2.338 14.007 1.00 91.12 104 LEU A O 1
ATOM 837 N N . ARG A 1 105 ? 6.518 4.062 12.776 1.00 92.38 105 ARG A N 1
ATOM 838 C CA . ARG A 1 105 ? 6.214 3.262 11.579 1.00 92.38 105 ARG A CA 1
ATOM 839 C C . ARG A 1 105 ? 7.477 2.650 10.981 1.00 92.38 105 ARG A C 1
ATOM 841 O O . ARG A 1 105 ? 7.454 1.483 10.601 1.00 92.38 105 ARG A O 1
ATOM 848 N N . LEU A 1 106 ? 8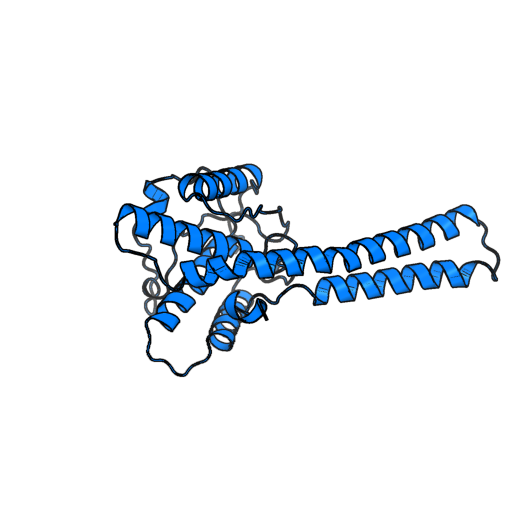.571 3.412 10.920 1.00 90.94 106 LEU A N 1
ATOM 849 C CA . LEU A 1 106 ? 9.859 2.914 10.437 1.00 90.94 106 LEU A CA 1
ATOM 850 C C . LEU A 1 106 ? 10.362 1.752 11.301 1.00 90.94 106 LEU A C 1
ATOM 852 O O . LEU A 1 106 ? 10.677 0.703 10.752 1.00 90.94 106 LEU A O 1
ATOM 856 N N . ALA A 1 107 ? 10.354 1.897 12.629 1.00 91.31 107 ALA A N 1
ATOM 857 C CA . ALA A 1 107 ? 10.779 0.843 13.549 1.00 91.31 107 ALA A CA 1
ATOM 858 C C . ALA A 1 107 ? 9.942 -0.440 13.394 1.00 91.31 107 ALA A C 1
ATOM 860 O O . ALA A 1 107 ? 10.489 -1.542 13.387 1.00 91.31 107 ALA A O 1
ATOM 861 N N . LEU A 1 108 ? 8.624 -0.309 13.201 1.00 91.00 108 LEU A N 1
ATOM 862 C CA . LEU A 1 108 ? 7.739 -1.448 12.941 1.00 91.00 108 LEU A CA 1
ATOM 863 C C . LEU A 1 108 ? 8.079 -2.147 11.611 1.00 91.00 108 LEU A C 1
ATOM 865 O O . LEU A 1 108 ? 8.156 -3.375 11.552 1.00 91.00 108 LEU A O 1
ATOM 869 N N . ILE A 1 109 ? 8.322 -1.374 10.549 1.00 90.62 109 ILE A N 1
ATOM 870 C CA . ILE A 1 109 ? 8.703 -1.899 9.230 1.00 90.62 109 ILE A CA 1
ATOM 871 C C . ILE A 1 109 ? 10.085 -2.564 9.276 1.00 90.62 109 ILE A C 1
ATOM 873 O O . ILE A 1 109 ? 10.275 -3.618 8.673 1.00 90.62 109 ILE A O 1
ATOM 877 N N . GLU A 1 110 ? 11.051 -1.984 9.985 1.00 90.62 110 GLU A N 1
ATOM 878 C CA . GLU A 1 110 ? 12.382 -2.567 10.175 1.00 90.62 110 GLU A CA 1
ATOM 879 C C . GLU A 1 110 ? 12.313 -3.861 10.991 1.00 90.62 110 GLU A C 1
ATOM 881 O O . GLU A 1 110 ? 12.921 -4.862 10.604 1.00 90.62 110 GLU A O 1
ATOM 886 N N . GLY A 1 111 ? 11.497 -3.888 12.049 1.00 89.75 111 GLY A N 1
ATOM 887 C CA . GLY A 1 111 ? 11.211 -5.098 12.818 1.00 89.75 111 GLY A CA 1
ATOM 888 C C . GLY A 1 111 ? 10.639 -6.212 11.937 1.00 89.75 111 GLY A C 1
ATOM 889 O O . GLY A 1 111 ? 11.147 -7.337 11.955 1.00 89.75 111 GLY A O 1
ATOM 890 N N . TRP A 1 112 ? 9.666 -5.884 11.080 1.00 89.69 112 TRP A N 1
ATOM 891 C CA . TRP A 1 112 ? 9.130 -6.810 10.079 1.00 89.69 112 TRP A CA 1
ATOM 892 C C . TRP A 1 112 ? 10.213 -7.296 9.114 1.00 89.69 112 TRP A C 1
ATOM 894 O O . TRP A 1 112 ? 10.393 -8.498 8.943 1.00 89.69 112 TRP A O 1
ATOM 904 N N . LYS A 1 113 ? 10.980 -6.383 8.506 1.00 89.62 113 LYS A N 1
ATOM 905 C CA . LYS A 1 113 ? 12.043 -6.733 7.549 1.00 89.62 113 LYS A CA 1
ATOM 906 C C . LYS A 1 113 ? 13.133 -7.612 8.169 1.00 89.62 113 LYS A C 1
ATOM 908 O O . LYS A 1 113 ? 13.732 -8.406 7.451 1.00 89.62 113 LYS A O 1
ATOM 913 N N . SER A 1 114 ? 13.387 -7.484 9.472 1.00 89.69 114 SER A N 1
ATOM 914 C CA . SER A 1 114 ? 14.408 -8.271 10.174 1.00 89.69 114 SER A CA 1
ATOM 915 C C . SER A 1 114 ? 14.014 -9.738 10.398 1.00 89.69 114 SER A C 1
ATOM 917 O O . SER A 1 114 ? 14.888 -10.592 10.535 1.00 89.69 114 SER A O 1
ATOM 919 N N . THR A 1 115 ? 12.712 -10.036 10.416 1.00 87.38 115 THR A N 1
ATOM 920 C CA . THR A 1 115 ? 12.166 -11.352 10.796 1.00 87.38 115 THR A CA 1
ATOM 921 C C . THR A 1 115 ? 11.407 -12.048 9.667 1.00 87.38 115 THR A C 1
ATOM 923 O O . THR A 1 115 ? 11.372 -13.280 9.615 1.00 87.38 115 THR A O 1
ATOM 926 N N . ALA A 1 116 ? 10.809 -11.287 8.749 1.00 85.62 116 ALA A N 1
ATOM 927 C CA . ALA A 1 116 ? 10.038 -11.815 7.636 1.00 85.62 116 ALA A CA 1
ATOM 928 C C . ALA A 1 116 ? 10.934 -12.498 6.582 1.00 85.62 116 ALA A C 1
ATOM 930 O O . ALA A 1 116 ? 12.107 -12.147 6.421 1.00 85.62 116 ALA A O 1
ATOM 931 N N . PRO A 1 117 ? 10.386 -13.449 5.801 1.00 85.38 117 PRO A N 1
ATOM 932 C CA . PRO A 1 117 ? 11.071 -14.014 4.644 1.00 85.38 117 PRO A CA 1
ATOM 933 C C . PRO A 1 117 ? 11.589 -12.930 3.687 1.00 85.38 117 PRO A C 1
ATOM 935 O O . PRO A 1 117 ? 10.934 -11.910 3.466 1.00 85.38 117 PRO A O 1
ATOM 938 N N . THR A 1 118 ? 12.741 -13.182 3.064 1.00 81.88 118 THR A N 1
ATOM 939 C CA . THR A 1 118 ? 13.450 -12.208 2.210 1.00 81.88 118 THR A CA 1
ATOM 940 C C . THR A 1 118 ? 12.593 -11.659 1.066 1.00 81.88 118 THR A C 1
ATOM 942 O O . THR A 1 118 ? 12.704 -10.483 0.725 1.00 81.88 118 THR A O 1
ATOM 945 N N . GLU A 1 119 ? 11.702 -12.477 0.502 1.00 80.31 119 GLU A N 1
ATOM 946 C CA . GLU A 1 119 ? 10.748 -12.054 -0.528 1.00 80.31 119 GLU A CA 1
ATOM 947 C C . GLU A 1 119 ? 9.792 -10.965 -0.013 1.00 80.31 119 GLU A C 1
ATOM 949 O O . GLU A 1 119 ? 9.579 -9.958 -0.690 1.00 80.31 119 GLU A O 1
ATOM 954 N N . TRP A 1 120 ? 9.278 -11.118 1.212 1.00 81.88 120 TRP A N 1
ATOM 955 C CA . TRP A 1 120 ? 8.281 -10.225 1.821 1.00 81.88 120 TRP A CA 1
ATOM 956 C C . TRP A 1 120 ? 8.929 -8.955 2.377 1.00 81.88 120 TRP A C 1
ATOM 958 O O . TRP A 1 120 ? 8.289 -7.911 2.465 1.00 81.88 120 TRP A O 1
ATOM 968 N N . ALA A 1 121 ? 10.207 -9.048 2.753 1.00 82.56 121 ALA A N 1
ATOM 969 C CA . ALA A 1 121 ? 11.021 -7.929 3.215 1.00 82.56 121 ALA A CA 1
ATOM 970 C C . ALA A 1 121 ? 11.599 -7.079 2.063 1.00 82.56 121 ALA A C 1
ATOM 972 O O . ALA A 1 121 ? 12.177 -6.018 2.313 1.00 82.56 121 ALA A O 1
ATOM 973 N N . SER A 1 122 ? 11.454 -7.527 0.808 1.00 82.31 122 SER A N 1
ATOM 974 C CA . SER A 1 122 ? 12.016 -6.848 -0.363 1.00 82.31 122 SER A CA 1
ATOM 975 C C . SER A 1 122 ? 11.417 -5.455 -0.583 1.00 82.31 122 SER A C 1
ATOM 977 O O . SER A 1 122 ? 10.227 -5.224 -0.370 1.00 82.31 122 SER A O 1
ATOM 979 N N . ASP A 1 123 ? 12.214 -4.516 -1.097 1.00 78.31 123 ASP A N 1
ATOM 980 C CA . ASP A 1 123 ? 11.723 -3.164 -1.410 1.00 78.31 123 ASP A CA 1
ATOM 981 C C . ASP A 1 123 ? 10.596 -3.173 -2.456 1.00 78.31 123 ASP A C 1
ATOM 983 O O . ASP A 1 123 ? 9.731 -2.299 -2.461 1.00 78.31 123 ASP A O 1
ATOM 987 N N . GLU A 1 124 ? 10.558 -4.194 -3.312 1.00 75.62 124 GLU A N 1
ATOM 988 C CA . GLU A 1 124 ? 9.479 -4.421 -4.274 1.00 75.62 124 GLU A CA 1
ATOM 989 C C . GLU A 1 124 ? 8.161 -4.859 -3.613 1.00 75.62 124 GLU A C 1
ATOM 991 O O . GLU A 1 124 ? 7.092 -4.527 -4.128 1.00 75.62 124 GLU A O 1
ATOM 996 N N . ALA A 1 125 ? 8.204 -5.541 -2.462 1.00 76.69 125 ALA A N 1
ATOM 997 C CA . ALA A 1 125 ? 7.009 -5.861 -1.678 1.00 76.69 125 ALA A CA 1
ATOM 998 C C . ALA A 1 125 ? 6.403 -4.603 -1.027 1.00 76.69 125 ALA A C 1
ATOM 1000 O O . ALA A 1 125 ? 5.182 -4.471 -0.943 1.00 76.69 125 ALA A O 1
ATOM 1001 N N . PHE A 1 126 ? 7.242 -3.637 -0.640 1.00 78.44 126 PHE A N 1
ATOM 1002 C CA . PHE A 1 126 ? 6.811 -2.338 -0.109 1.00 78.44 126 PHE A CA 1
ATOM 1003 C C . PHE A 1 126 ? 6.483 -1.305 -1.200 1.00 78.44 126 PHE A C 1
ATOM 1005 O O . PHE A 1 126 ? 5.925 -0.250 -0.901 1.00 78.44 126 PHE A O 1
ATOM 1012 N N . TYR A 1 127 ? 6.791 -1.595 -2.466 1.00 73.62 127 TYR A N 1
ATOM 1013 C CA . TYR A 1 127 ? 6.689 -0.637 -3.562 1.00 73.62 127 TYR A CA 1
ATOM 1014 C C . TYR A 1 127 ? 5.238 -0.235 -3.868 1.00 73.62 127 TYR A C 1
ATOM 1016 O O . TYR A 1 127 ? 4.440 -0.990 -4.431 1.00 73.62 127 TYR A O 1
ATOM 1024 N N . SER A 1 128 ? 4.905 1.015 -3.550 1.00 71.00 128 SER A N 1
ATOM 1025 C CA . SER A 1 128 ? 3.548 1.568 -3.624 1.00 71.00 128 SER A CA 1
ATOM 1026 C C . SER A 1 128 ? 2.941 1.540 -5.031 1.00 71.00 128 SER A C 1
ATOM 1028 O O . SER A 1 128 ? 1.742 1.311 -5.191 1.00 71.00 128 SER A O 1
ATOM 1030 N N . HIS A 1 129 ? 3.756 1.696 -6.080 1.00 66.94 129 HIS A N 1
ATOM 1031 C CA . HIS A 1 129 ? 3.280 1.619 -7.467 1.00 66.94 129 HIS A CA 1
ATOM 1032 C C . HIS A 1 129 ? 2.816 0.210 -7.892 1.00 66.94 129 HIS A C 1
ATOM 1034 O O . HIS A 1 129 ? 2.041 0.105 -8.850 1.00 66.94 129 HIS A O 1
ATOM 1040 N N . SER A 1 130 ? 3.242 -0.841 -7.181 1.00 63.56 130 SER A N 1
ATOM 1041 C CA . SER A 1 130 ? 2.854 -2.239 -7.424 1.00 63.56 130 SER A CA 1
ATOM 1042 C C . SER A 1 130 ? 1.770 -2.757 -6.473 1.00 63.56 130 SER A C 1
ATOM 1044 O O . SER A 1 130 ? 1.478 -3.944 -6.515 1.00 63.56 130 SER A O 1
ATOM 1046 N N . GLY A 1 131 ? 1.146 -1.908 -5.646 1.00 66.62 131 GLY A N 1
ATOM 1047 C CA . GLY A 1 131 ? 0.182 -2.372 -4.636 1.00 66.62 131 GLY A CA 1
ATOM 1048 C C . GLY A 1 131 ? 0.833 -2.779 -3.309 1.00 66.62 131 GLY A C 1
ATOM 1049 O O . GLY A 1 131 ? 0.366 -3.704 -2.654 1.00 66.62 131 GLY A O 1
ATOM 1050 N N . GLY A 1 132 ? 1.924 -2.097 -2.932 1.00 82.50 132 GLY A N 1
ATOM 1051 C CA . GLY A 1 132 ? 2.603 -2.217 -1.635 1.00 82.50 132 GLY A CA 1
ATOM 1052 C C . GLY A 1 132 ? 1.703 -1.974 -0.414 1.00 82.50 132 GLY A C 1
ATOM 1053 O O . GLY A 1 132 ? 0.486 -1.879 -0.520 1.00 82.50 132 GLY A O 1
ATOM 1054 N N . MET A 1 133 ? 2.303 -1.799 0.764 1.00 86.50 133 MET A N 1
ATOM 1055 C CA . MET A 1 133 ? 1.591 -1.628 2.047 1.00 86.50 133 MET A CA 1
ATOM 1056 C C . MET A 1 133 ? 0.449 -0.594 2.019 1.00 86.50 133 MET A C 1
ATOM 1058 O O . MET A 1 133 ? -0.597 -0.804 2.624 1.00 86.50 133 MET A O 1
ATOM 1062 N N . ALA A 1 134 ? 0.631 0.495 1.267 1.00 86.81 134 ALA A N 1
ATOM 1063 C CA . ALA A 1 134 ? -0.295 1.621 1.203 1.00 86.81 134 ALA A CA 1
ATOM 1064 C C . ALA A 1 134 ? -1.726 1.228 0.783 1.00 86.81 134 ALA A C 1
ATOM 1066 O O . ALA A 1 134 ? -2.694 1.767 1.312 1.00 86.81 134 ALA A O 1
ATOM 1067 N N . ILE A 1 135 ? -1.892 0.279 -0.146 1.00 88.44 135 ILE A N 1
ATOM 1068 C CA . ILE A 1 135 ? -3.244 -0.115 -0.570 1.00 88.44 135 ILE A CA 1
ATOM 1069 C C . ILE A 1 135 ? -3.975 -0.929 0.496 1.00 88.44 135 ILE A C 1
ATOM 1071 O O . ILE A 1 135 ? -5.192 -0.835 0.632 1.00 88.44 135 ILE A O 1
ATOM 1075 N N . TRP A 1 136 ? -3.220 -1.706 1.265 1.00 89.38 136 TRP A N 1
ATOM 1076 C CA . TRP A 1 136 ? -3.764 -2.488 2.358 1.00 89.38 136 TRP A CA 1
ATOM 1077 C C . TRP A 1 136 ? -4.107 -1.584 3.540 1.00 89.38 136 TRP A C 1
ATOM 1079 O O . TRP A 1 136 ? -5.161 -1.754 4.131 1.00 89.38 136 TRP A O 1
ATOM 1089 N N . GLU A 1 137 ? -3.304 -0.553 3.815 1.00 89.94 137 GLU A N 1
ATOM 1090 C CA . GLU A 1 137 ? -3.633 0.480 4.809 1.00 89.94 137 GLU A CA 1
ATOM 1091 C C . GLU A 1 137 ? -4.906 1.253 4.418 1.00 89.94 137 GLU A C 1
ATOM 1093 O O . GLU A 1 137 ? -5.767 1.513 5.259 1.00 89.94 137 GLU A O 1
ATOM 1098 N N . TYR A 1 138 ? -5.084 1.538 3.123 1.00 90.50 138 TYR A N 1
ATOM 1099 C CA . TYR A 1 138 ? -6.336 2.078 2.590 1.00 90.50 138 TYR A CA 1
ATOM 1100 C C . TYR A 1 138 ? -7.530 1.140 2.833 1.00 90.50 138 TYR A C 1
ATOM 1102 O O . TYR A 1 138 ? -8.575 1.604 3.292 1.00 90.50 138 TYR A O 1
ATOM 1110 N N . GLU A 1 139 ? -7.384 -0.168 2.578 1.00 91.00 139 GLU A N 1
ATOM 1111 C CA . GLU A 1 139 ? -8.430 -1.152 2.895 1.00 91.00 139 GLU A CA 1
ATOM 1112 C C . GLU A 1 139 ? -8.775 -1.126 4.392 1.00 91.00 139 GLU A C 1
ATOM 1114 O O . GLU A 1 139 ? -9.954 -1.070 4.735 1.00 91.00 139 GLU A O 1
ATOM 1119 N N . GLN A 1 140 ? -7.776 -1.098 5.283 1.00 91.56 140 GLN A N 1
ATOM 1120 C CA . GLN A 1 140 ? -8.007 -1.048 6.732 1.00 91.56 140 GLN A CA 1
ATOM 1121 C C . GLN A 1 140 ? -8.795 0.200 7.150 1.00 91.56 140 GLN A C 1
ATOM 1123 O O . GLN A 1 140 ? -9.728 0.093 7.946 1.00 91.56 140 GLN A O 1
ATOM 1128 N N . CYS A 1 141 ? -8.504 1.361 6.554 1.00 91.75 141 CYS A N 1
ATOM 1129 C CA . CYS A 1 141 ? -9.269 2.584 6.800 1.00 91.75 141 CYS A CA 1
ATOM 1130 C C . CYS A 1 141 ? -10.733 2.461 6.344 1.00 91.75 141 CYS A C 1
ATOM 1132 O O . CYS A 1 141 ? -11.635 2.898 7.056 1.00 91.75 141 CYS A O 1
ATOM 1134 N N . LEU A 1 142 ? -10.992 1.864 5.172 1.00 91.31 142 LEU A N 1
ATOM 1135 C CA . LEU A 1 142 ? -12.363 1.629 4.698 1.00 91.31 142 LEU A CA 1
ATOM 1136 C C . LEU A 1 142 ? -13.128 0.689 5.632 1.00 91.31 142 LEU A C 1
ATOM 1138 O O . LEU A 1 142 ? -14.300 0.921 5.919 1.00 91.31 142 LEU A O 1
ATOM 1142 N N . LEU A 1 143 ? -12.472 -0.368 6.109 1.00 91.62 143 LEU A N 1
ATOM 1143 C CA . LEU A 1 143 ? -13.091 -1.316 7.025 1.00 91.62 143 LEU A CA 1
ATOM 1144 C C . LEU A 1 143 ? -13.439 -0.652 8.372 1.00 91.62 143 LEU A C 1
ATOM 1146 O O . LEU A 1 143 ? -14.521 -0.903 8.895 1.00 91.62 143 LEU A O 1
ATOM 1150 N N . ASP A 1 144 ? -12.598 0.250 8.891 1.00 91.06 144 ASP A N 1
ATOM 1151 C CA . ASP A 1 144 ? -12.909 1.021 10.108 1.00 91.06 144 ASP A CA 1
ATOM 1152 C C . ASP A 1 144 ? -14.132 1.931 9.907 1.00 91.06 144 ASP A C 1
ATOM 1154 O O . ASP A 1 144 ? -15.014 1.990 10.765 1.00 91.06 144 ASP A O 1
ATOM 1158 N N . VAL A 1 145 ? -14.233 2.599 8.751 1.00 91.06 145 VAL A N 1
ATOM 1159 C CA . VAL A 1 145 ? -15.413 3.406 8.388 1.00 91.06 145 VAL A CA 1
ATOM 1160 C C . VAL A 1 145 ? -16.670 2.545 8.281 1.00 91.06 145 VAL A C 1
ATOM 1162 O O . VAL A 1 145 ? -17.731 2.960 8.750 1.00 91.06 145 VAL A O 1
ATOM 1165 N N . LEU A 1 146 ? -16.568 1.339 7.721 1.00 91.19 146 LEU A N 1
ATOM 1166 C CA . LEU A 1 146 ? -17.688 0.401 7.653 1.00 91.19 146 LEU A CA 1
ATOM 1167 C C . LEU A 1 146 ? -18.181 0.001 9.047 1.00 91.19 146 LEU A C 1
ATOM 1169 O O . LEU A 1 146 ? -19.386 0.015 9.297 1.00 91.19 146 LEU A O 1
ATOM 1173 N N . GLU A 1 147 ? -17.272 -0.310 9.968 1.00 90.88 147 GLU A N 1
ATOM 1174 C CA . GLU A 1 147 ? -17.632 -0.681 11.341 1.00 90.88 147 GLU A CA 1
ATOM 1175 C C . GLU A 1 147 ? -18.239 0.483 12.109 1.00 90.88 147 GLU A C 1
ATOM 1177 O O . GLU A 1 147 ? -19.264 0.315 12.769 1.00 90.88 147 GLU A O 1
ATOM 1182 N N . ALA A 1 148 ? -17.658 1.674 11.985 1.00 90.38 148 ALA A N 1
ATOM 1183 C CA . ALA A 1 148 ? -18.188 2.868 12.623 1.00 90.38 148 ALA A CA 1
ATOM 1184 C C . ALA A 1 148 ? -19.579 3.238 12.084 1.00 90.38 148 ALA A C 1
ATOM 1186 O O . ALA A 1 148 ? -20.459 3.612 12.860 1.00 90.38 148 ALA A O 1
ATOM 1187 N N . THR A 1 149 ? -19.809 3.057 10.778 1.00 89.12 149 THR A N 1
ATOM 1188 C CA . THR A 1 149 ? -21.123 3.254 10.145 1.00 89.12 149 THR A CA 1
ATOM 1189 C C . THR A 1 149 ? -22.131 2.218 10.643 1.00 89.12 149 THR A C 1
ATOM 1191 O O . THR A 1 149 ? -23.248 2.577 11.011 1.00 89.12 149 THR A O 1
ATOM 1194 N N . SER A 1 150 ? -21.732 0.944 10.730 1.00 88.50 150 SER A N 1
ATOM 1195 C CA . SER A 1 150 ? -22.576 -0.133 11.264 1.00 88.50 150 SER A CA 1
ATOM 1196 C C . SER A 1 150 ? -22.951 0.095 12.731 1.00 88.50 150 SER A C 1
ATOM 1198 O O . SER A 1 150 ? -24.078 -0.188 13.126 1.00 88.50 150 SER A O 1
ATOM 1200 N N . ASN A 1 151 ? -22.021 0.617 13.532 1.00 90.31 151 ASN A N 1
ATOM 1201 C CA . ASN A 1 151 ? -22.229 0.906 14.950 1.00 90.31 151 ASN A CA 1
ATOM 1202 C C . ASN A 1 151 ? -22.805 2.309 15.207 1.00 90.31 151 ASN A C 1
ATOM 1204 O O . ASN A 1 151 ? -22.951 2.695 16.366 1.00 90.31 151 ASN A O 1
ATOM 1208 N N . GLN A 1 152 ? -23.081 3.098 14.160 1.00 87.12 152 GLN A N 1
ATOM 1209 C CA . GLN A 1 152 ? -23.536 4.495 14.253 1.00 87.12 152 GLN A CA 1
ATOM 1210 C C . GLN A 1 152 ? -22.659 5.357 15.187 1.00 87.12 152 GLN A C 1
ATOM 1212 O O . GLN A 1 152 ? -23.139 6.266 15.859 1.00 87.12 152 GLN A O 1
ATOM 1217 N N . SER A 1 153 ? -21.357 5.062 15.244 1.00 84.62 153 SER A N 1
ATOM 1218 C CA . SER A 1 153 ? -20.423 5.601 16.246 1.00 84.62 153 SER A CA 1
ATOM 1219 C C . SER A 1 153 ? -19.731 6.906 15.826 1.00 84.62 153 SER A C 1
ATOM 1221 O O . SER A 1 153 ? -18.826 7.371 16.512 1.00 84.62 153 SER A O 1
ATOM 1223 N N . GLY A 1 154 ? -20.154 7.514 14.715 1.00 85.12 154 GLY A N 1
ATOM 1224 C CA . GLY A 1 154 ? -19.528 8.714 14.152 1.00 85.12 154 GLY A CA 1
ATOM 1225 C C . GLY A 1 154 ? -18.322 8.408 13.257 1.00 85.12 154 GLY A C 1
ATOM 1226 O O . GLY A 1 154 ? -18.083 7.262 12.887 1.00 85.12 154 GLY A O 1
ATOM 1227 N N . ALA A 1 155 ? -17.589 9.448 12.855 1.00 85.00 155 ALA A N 1
ATOM 1228 C CA . ALA A 1 155 ? -16.432 9.326 11.968 1.00 85.00 155 ALA A CA 1
ATOM 1229 C C . ALA A 1 155 ? -15.228 8.713 12.716 1.00 85.00 155 ALA A C 1
ATOM 1231 O O . ALA A 1 155 ? -14.775 9.310 13.695 1.00 85.00 155 ALA A O 1
ATOM 1232 N N . PRO A 1 156 ? -14.687 7.557 12.284 1.00 87.56 156 PRO A N 1
ATOM 1233 C CA . PRO A 1 156 ? -13.534 6.960 12.945 1.00 87.56 156 PRO A CA 1
ATOM 1234 C C . PRO A 1 156 ? -12.256 7.714 12.568 1.00 87.56 156 PRO A C 1
ATOM 1236 O O . PRO A 1 156 ? -11.801 7.675 11.421 1.00 87.56 156 PRO A O 1
ATOM 1239 N N . GLU A 1 157 ? -11.649 8.381 13.544 1.00 87.12 157 GLU A N 1
ATOM 1240 C CA . GLU A 1 157 ? -10.312 8.959 13.406 1.00 87.12 157 GLU A CA 1
ATOM 1241 C C . GLU A 1 157 ? -9.236 7.957 13.862 1.00 87.12 157 GLU A C 1
ATOM 1243 O O . GLU A 1 157 ? -9.467 7.209 14.815 1.00 87.12 157 GLU A O 1
ATOM 1248 N N . PRO A 1 158 ? -8.065 7.889 13.196 1.00 87.06 158 PRO A N 1
ATOM 1249 C CA . PRO A 1 158 ? -7.587 8.729 12.091 1.00 87.06 158 PRO A CA 1
ATOM 1250 C C . PRO A 1 158 ? -7.937 8.188 10.686 1.00 87.06 158 PRO A C 1
ATOM 1252 O O . PRO A 1 158 ? -7.333 8.588 9.688 1.00 87.06 158 PRO A O 1
ATOM 1255 N N . ALA A 1 159 ? -8.859 7.226 10.569 1.00 87.25 159 ALA A N 1
ATOM 1256 C CA . ALA A 1 159 ? -9.165 6.579 9.290 1.00 87.25 159 ALA A CA 1
ATOM 1257 C C . ALA A 1 159 ? -9.769 7.566 8.274 1.00 87.25 159 ALA A C 1
ATOM 1259 O O . ALA A 1 159 ? -9.337 7.607 7.121 1.00 87.25 159 ALA A O 1
ATOM 1260 N N . VAL A 1 160 ? -10.716 8.411 8.694 1.00 87.56 160 VAL A N 1
ATOM 1261 C CA . VAL A 1 160 ? -11.356 9.406 7.812 1.00 87.56 160 VAL A CA 1
ATOM 1262 C C . VAL A 1 160 ? -10.367 10.476 7.349 1.00 87.56 160 VAL A C 1
ATOM 1264 O O . VAL A 1 160 ? -10.302 10.771 6.151 1.00 87.56 160 VAL A O 1
ATOM 1267 N N . THR A 1 161 ? -9.546 11.012 8.257 1.00 86.94 161 THR A N 1
ATOM 1268 C CA . THR A 1 161 ? -8.474 11.948 7.889 1.00 86.94 161 THR A CA 1
ATOM 1269 C C . THR A 1 161 ? -7.488 11.312 6.916 1.00 86.94 161 THR A C 1
ATOM 1271 O O . THR A 1 161 ? -7.172 11.912 5.892 1.00 86.94 161 THR A O 1
ATOM 1274 N N . THR A 1 162 ? -7.061 10.073 7.155 1.00 86.25 162 THR A N 1
ATOM 1275 C CA . THR A 1 162 ? -6.158 9.340 6.252 1.00 86.25 162 THR A CA 1
ATOM 1276 C C . THR A 1 162 ? -6.764 9.166 4.855 1.00 86.25 162 THR A C 1
ATOM 1278 O O . THR A 1 162 ? -6.099 9.450 3.853 1.00 86.25 162 THR A O 1
ATOM 1281 N N . LEU A 1 163 ? -8.046 8.786 4.772 1.00 87.56 163 LEU A N 1
ATOM 1282 C CA . LEU A 1 163 ? -8.778 8.635 3.510 1.00 87.56 163 LEU A CA 1
ATOM 1283 C C . LEU A 1 163 ? -8.849 9.941 2.707 1.00 87.56 163 LEU A C 1
ATOM 1285 O O . LEU A 1 163 ? -8.730 9.906 1.480 1.00 87.56 163 LEU A O 1
ATOM 1289 N N . ALA A 1 164 ? -8.964 11.097 3.368 1.00 85.69 164 ALA A N 1
ATOM 1290 C CA . ALA A 1 164 ? -8.992 12.397 2.695 1.00 85.69 164 ALA A CA 1
ATOM 1291 C C . ALA A 1 164 ? -7.704 12.686 1.892 1.00 85.69 164 ALA A C 1
ATOM 1293 O O . ALA A 1 164 ? -7.755 13.323 0.834 1.00 85.69 164 ALA A O 1
ATOM 1294 N N . TYR A 1 165 ? -6.552 12.165 2.333 1.00 85.88 165 TYR A N 1
ATOM 1295 C CA . TYR A 1 165 ? -5.261 12.352 1.658 1.00 85.88 165 TYR A CA 1
ATOM 1296 C C . TYR A 1 165 ? -4.979 11.333 0.544 1.00 85.88 165 TYR A C 1
ATOM 1298 O O . TYR A 1 165 ? -4.070 11.544 -0.269 1.00 85.88 165 TYR A O 1
ATOM 1306 N N . VAL A 1 166 ? -5.780 10.269 0.422 1.00 85.69 166 VAL A N 1
ATOM 1307 C CA . VAL A 1 166 ? -5.589 9.217 -0.596 1.00 85.69 166 VAL A CA 1
ATOM 1308 C C . VAL A 1 166 ? -5.632 9.794 -2.011 1.00 85.69 166 VAL A C 1
ATOM 1310 O O . VAL A 1 166 ? -4.822 9.418 -2.858 1.00 85.69 166 VAL A O 1
ATOM 1313 N N . LYS A 1 167 ? -6.503 10.773 -2.281 1.00 83.69 167 LYS A N 1
ATOM 1314 C CA . LYS A 1 167 ? -6.583 11.420 -3.602 1.00 83.69 167 LYS A CA 1
ATOM 1315 C C . LYS A 1 167 ? -5.297 12.159 -3.972 1.00 83.69 167 LYS A C 1
ATOM 1317 O O . LYS A 1 167 ? -4.835 12.058 -5.110 1.00 83.69 167 LYS A O 1
ATOM 1322 N N . ALA A 1 168 ? -4.712 12.897 -3.028 1.00 83.88 168 ALA A N 1
ATOM 1323 C CA . ALA A 1 168 ? -3.446 13.594 -3.246 1.00 83.88 168 ALA A CA 1
ATOM 1324 C C . ALA A 1 168 ? -2.314 12.588 -3.505 1.00 83.88 168 ALA A C 1
ATOM 1326 O O . ALA A 1 168 ? -1.544 12.740 -4.458 1.00 83.88 168 ALA A O 1
ATOM 1327 N N . TYR A 1 169 ? -2.293 11.502 -2.731 1.00 84.12 169 TYR A N 1
ATOM 1328 C CA . TYR A 1 169 ? -1.351 10.400 -2.897 1.00 84.12 169 TYR A CA 1
ATOM 1329 C C . TYR A 1 169 ? -1.465 9.735 -4.282 1.00 84.12 169 TYR A C 1
ATOM 1331 O O . TYR A 1 169 ? -0.472 9.599 -5.003 1.00 84.12 169 TYR A O 1
ATOM 1339 N N . GLN A 1 170 ? -2.682 9.390 -4.713 1.00 83.50 170 GLN A N 1
ATOM 1340 C CA . GLN A 1 170 ? -2.948 8.818 -6.036 1.00 83.50 170 GLN A CA 1
ATOM 1341 C C . GLN A 1 170 ? -2.564 9.776 -7.169 1.00 83.50 170 GLN A C 1
ATOM 1343 O O . GLN A 1 170 ? -1.934 9.350 -8.140 1.00 83.50 170 GLN A O 1
ATOM 1348 N N . LYS A 1 171 ? -2.880 11.072 -7.041 1.00 84.81 171 LYS A N 1
ATOM 1349 C CA . LYS A 1 171 ? -2.499 12.104 -8.018 1.00 84.81 171 LYS A CA 1
ATOM 1350 C C . LYS A 1 171 ? -0.981 12.186 -8.175 1.00 84.81 171 LYS A C 1
ATOM 1352 O O . LYS A 1 171 ? -0.485 12.200 -9.302 1.00 84.81 171 LYS A O 1
ATOM 1357 N N . ARG A 1 172 ? -0.236 12.183 -7.067 1.00 83.25 172 ARG A N 1
ATOM 1358 C CA . ARG A 1 172 ? 1.233 12.180 -7.077 1.00 83.25 172 ARG A CA 1
ATOM 1359 C C . ARG A 1 172 ? 1.783 10.926 -7.754 1.00 83.25 172 ARG A C 1
ATOM 1361 O O . ARG A 1 172 ? 2.614 11.030 -8.653 1.00 83.25 172 ARG A O 1
ATOM 1368 N N . MET A 1 173 ? 1.268 9.748 -7.402 1.00 82.19 173 MET A N 1
ATOM 1369 C CA . MET A 1 173 ? 1.666 8.501 -8.060 1.00 82.19 173 MET A CA 1
ATOM 1370 C C . MET A 1 173 ? 1.364 8.500 -9.561 1.00 82.19 173 MET A C 1
ATOM 1372 O O . MET A 1 173 ? 2.165 7.975 -10.334 1.00 82.19 173 MET A O 1
ATOM 1376 N N . PHE A 1 174 ? 0.227 9.060 -9.981 1.00 83.75 174 PHE A N 1
ATOM 1377 C CA . PHE A 1 174 ? -0.127 9.183 -11.392 1.00 83.75 174 PHE A CA 1
ATOM 1378 C C . PHE A 1 174 ? 0.833 10.126 -12.123 1.00 83.75 174 PHE A C 1
ATOM 1380 O O . PHE A 1 174 ? 1.372 9.746 -13.158 1.00 83.75 174 PHE A O 1
ATOM 1387 N N . SER A 1 175 ? 1.129 11.292 -11.542 1.00 84.25 175 SER A N 1
ATOM 1388 C CA . SER A 1 175 ? 2.102 12.250 -12.082 1.00 84.25 175 SER A CA 1
ATOM 1389 C C . SER A 1 175 ? 3.477 11.608 -12.298 1.00 84.25 175 SER A C 1
ATOM 1391 O O . SER A 1 175 ? 4.080 11.755 -13.363 1.00 84.25 175 SER A O 1
ATOM 1393 N N . ASN A 1 176 ? 3.938 10.803 -11.334 1.00 85.56 176 ASN A N 1
ATOM 1394 C CA . ASN A 1 176 ? 5.223 10.108 -11.417 1.00 85.56 176 ASN A CA 1
ATOM 1395 C C . ASN A 1 176 ? 5.297 9.114 -12.590 1.00 85.56 176 ASN A C 1
ATOM 1397 O O . ASN A 1 176 ? 6.386 8.884 -13.115 1.00 85.56 176 ASN A O 1
ATOM 1401 N N . ARG A 1 177 ? 4.166 8.548 -13.053 1.00 84.56 177 ARG A N 1
ATOM 1402 C CA . ARG A 1 177 ? 4.148 7.625 -14.209 1.00 84.56 177 ARG A CA 1
ATOM 1403 C C . ARG A 1 177 ? 4.673 8.274 -15.487 1.00 84.56 177 ARG A C 1
ATOM 1405 O O . ARG A 1 177 ? 5.149 7.550 -16.354 1.00 84.56 177 ARG A O 1
ATOM 1412 N N . THR A 1 178 ? 4.656 9.603 -15.582 1.00 85.69 178 THR A N 1
ATOM 1413 C CA . THR A 1 178 ? 5.254 10.349 -16.699 1.00 85.69 178 THR A CA 1
ATOM 1414 C C . THR A 1 178 ? 6.744 10.036 -16.847 1.00 85.69 178 THR A C 1
ATOM 1416 O O . THR A 1 178 ? 7.201 9.762 -17.952 1.00 85.69 178 THR A O 1
ATOM 1419 N N . PHE A 1 179 ? 7.498 9.970 -15.742 1.00 86.44 179 PHE A N 1
ATOM 1420 C CA . PHE A 1 179 ? 8.918 9.595 -15.772 1.00 86.44 179 PHE A CA 1
ATOM 1421 C C . PHE A 1 179 ? 9.119 8.137 -16.195 1.00 86.44 179 PHE A C 1
ATOM 1423 O O . PHE A 1 179 ? 10.040 7.834 -16.953 1.00 86.44 179 PHE A O 1
ATOM 1430 N N . GLY A 1 180 ? 8.224 7.242 -15.763 1.00 84.88 180 GLY A N 1
ATOM 1431 C CA . GLY A 1 180 ? 8.199 5.856 -16.229 1.00 84.88 180 GLY A CA 1
ATOM 1432 C C . GLY A 1 180 ? 7.939 5.752 -17.737 1.00 84.88 180 GLY A C 1
ATOM 1433 O O . GLY A 1 180 ? 8.657 5.042 -18.435 1.00 84.88 180 GLY A O 1
ATOM 1434 N N . ALA A 1 181 ? 6.970 6.505 -18.262 1.00 88.50 181 ALA A N 1
ATOM 1435 C CA . ALA A 1 181 ? 6.655 6.538 -19.690 1.00 88.50 181 ALA A CA 1
ATOM 1436 C C . ALA A 1 181 ? 7.805 7.126 -20.526 1.00 88.50 181 ALA A C 1
ATOM 1438 O O . ALA A 1 181 ? 8.170 6.554 -21.552 1.00 88.50 181 ALA A O 1
ATOM 1439 N N . LEU A 1 182 ? 8.423 8.218 -20.064 1.00 90.31 182 LEU A N 1
ATOM 1440 C CA . LEU A 1 182 ? 9.605 8.811 -20.699 1.00 90.31 182 LEU A CA 1
ATOM 1441 C C . LEU A 1 182 ? 10.789 7.838 -20.721 1.00 90.31 182 LEU A C 1
ATOM 1443 O O . LEU A 1 182 ? 11.474 7.736 -21.735 1.00 90.31 182 LEU A O 1
ATOM 1447 N N . SER A 1 183 ? 11.001 7.086 -19.637 1.00 90.19 183 SER A N 1
ATOM 1448 C CA . SER A 1 183 ? 12.019 6.034 -19.586 1.00 90.19 183 SER A CA 1
ATOM 1449 C C . SER A 1 183 ? 11.781 4.962 -20.655 1.00 90.19 183 SER A C 1
ATOM 1451 O O . SER A 1 183 ? 12.708 4.618 -21.391 1.00 90.19 183 SER A O 1
ATOM 1453 N N . VAL A 1 184 ? 10.543 4.477 -20.802 1.00 90.81 184 VAL A N 1
ATOM 1454 C CA . VAL A 1 184 ? 10.190 3.477 -21.825 1.00 90.81 184 VAL A CA 1
ATOM 1455 C C . VAL A 1 184 ? 10.374 4.035 -23.236 1.00 90.81 184 VAL A C 1
ATOM 1457 O O . VAL A 1 184 ? 10.962 3.360 -24.076 1.00 90.81 184 VAL A O 1
ATOM 1460 N N . MET A 1 185 ? 9.937 5.271 -23.493 1.00 91.50 185 MET A N 1
ATOM 1461 C CA . MET A 1 185 ? 10.135 5.922 -24.793 1.00 91.50 185 MET A CA 1
ATOM 1462 C C . MET A 1 185 ? 11.621 6.073 -25.133 1.00 91.50 185 MET A C 1
ATOM 1464 O O . MET A 1 185 ? 12.030 5.735 -26.240 1.00 91.50 185 MET A O 1
ATOM 1468 N N . ALA A 1 186 ? 12.446 6.514 -24.181 1.00 90.62 186 ALA A N 1
ATOM 1469 C CA . ALA A 1 186 ? 13.886 6.643 -24.385 1.00 90.62 186 ALA A CA 1
ATOM 1470 C C . ALA A 1 186 ? 14.551 5.286 -24.691 1.00 90.62 186 ALA A C 1
ATOM 1472 O O . ALA A 1 186 ? 15.367 5.200 -25.607 1.00 90.62 186 ALA A O 1
ATOM 1473 N N . ALA A 1 187 ? 14.160 4.211 -23.993 1.00 90.75 187 ALA A N 1
ATOM 1474 C CA . ALA A 1 187 ? 14.642 2.862 -24.304 1.00 90.75 187 ALA A CA 1
ATOM 1475 C C . ALA A 1 187 ? 14.202 2.415 -25.701 1.00 90.75 187 ALA A C 1
ATOM 1477 O O . ALA A 1 187 ? 15.017 1.890 -26.455 1.00 90.75 187 ALA A O 1
ATOM 1478 N N . PHE A 1 188 ? 12.934 2.643 -26.052 1.00 92.31 188 PHE A N 1
ATOM 1479 C CA . PHE A 1 188 ? 12.388 2.284 -27.355 1.00 92.31 188 PHE A CA 1
ATOM 1480 C C . PHE A 1 188 ? 13.158 2.966 -28.489 1.00 92.31 188 PHE A C 1
ATOM 1482 O O . PHE A 1 188 ? 13.638 2.280 -29.387 1.00 92.31 188 PHE A O 1
ATOM 1489 N N . PHE A 1 189 ? 13.357 4.286 -28.418 1.00 91.25 189 PHE A N 1
ATOM 1490 C CA . PHE A 1 189 ? 14.129 5.010 -29.430 1.00 91.25 189 PHE A CA 1
ATOM 1491 C C . PHE A 1 189 ? 15.584 4.538 -29.501 1.00 91.25 189 PHE A C 1
ATOM 1493 O O . PHE A 1 189 ? 16.099 4.352 -30.600 1.00 91.25 189 PHE A O 1
ATOM 1500 N N . GLY A 1 190 ? 16.227 4.274 -28.359 1.00 88.81 190 GLY A N 1
ATOM 1501 C CA . GLY A 1 190 ? 17.588 3.736 -28.337 1.00 88.81 190 GLY A CA 1
ATOM 1502 C C . GLY A 1 190 ? 17.699 2.359 -29.003 1.00 88.81 190 GLY A C 1
ATOM 1503 O O . GLY A 1 190 ? 18.549 2.152 -29.865 1.00 88.81 190 GLY A O 1
ATOM 1504 N N . ILE A 1 191 ? 16.812 1.423 -28.658 1.00 88.94 191 ILE A N 1
ATOM 1505 C CA . ILE A 1 191 ? 16.833 0.050 -29.190 1.00 88.94 191 ILE A CA 1
ATOM 1506 C C . ILE A 1 191 ? 16.470 0.027 -30.678 1.00 88.94 191 ILE A C 1
ATOM 1508 O O . ILE A 1 191 ? 17.172 -0.599 -31.469 1.00 88.94 191 ILE A O 1
ATOM 1512 N N . VAL A 1 192 ? 15.398 0.719 -31.073 1.00 90.12 192 VAL A N 1
ATOM 1513 C CA . VAL A 1 192 ? 14.948 0.764 -32.473 1.00 90.12 192 VAL A CA 1
ATOM 1514 C C . VAL A 1 192 ? 15.992 1.431 -33.357 1.00 90.12 192 VAL A C 1
ATOM 1516 O O . VAL A 1 192 ? 16.246 0.953 -34.460 1.00 90.12 192 VAL A O 1
ATOM 1519 N N . SER A 1 193 ? 16.638 2.496 -32.873 1.00 86.88 193 SER A N 1
ATOM 1520 C CA . SER A 1 193 ? 17.709 3.142 -33.624 1.00 86.88 193 SER A CA 1
ATOM 1521 C C . SER A 1 193 ? 18.876 2.183 -33.856 1.00 86.88 193 SER A C 1
ATOM 1523 O O . SER A 1 193 ? 19.315 2.090 -34.991 1.00 86.88 193 SER A O 1
ATOM 1525 N N . LEU A 1 194 ? 19.323 1.427 -32.843 1.00 85.88 194 LEU A N 1
ATOM 1526 C CA . LEU A 1 194 ? 20.389 0.419 -32.997 1.00 85.88 194 LEU A CA 1
ATOM 1527 C C . LEU A 1 194 ? 20.015 -0.718 -33.950 1.00 85.88 194 LEU A C 1
ATOM 1529 O O . LEU A 1 194 ? 20.870 -1.211 -34.681 1.00 85.88 194 LEU A O 1
ATOM 1533 N N . TYR A 1 195 ? 18.755 -1.153 -33.920 1.00 86.44 195 TYR A N 1
ATOM 1534 C CA . TYR A 1 195 ? 18.267 -2.202 -34.809 1.00 86.44 195 TYR A CA 1
ATOM 1535 C C . TYR A 1 195 ? 18.256 -1.738 -36.271 1.00 86.44 195 TYR A C 1
ATOM 1537 O O . TYR A 1 195 ? 18.700 -2.468 -37.154 1.00 86.44 195 TYR A O 1
ATOM 1545 N N . ASN A 1 196 ? 17.794 -0.511 -36.523 1.00 85.12 196 ASN A N 1
ATOM 1546 C CA . ASN A 1 196 ? 17.657 0.024 -37.877 1.00 85.12 196 ASN A CA 1
ATOM 1547 C C . ASN A 1 196 ? 18.990 0.418 -38.528 1.00 85.12 196 ASN A C 1
ATOM 1549 O O . ASN A 1 196 ? 19.079 0.385 -39.751 1.00 85.12 196 ASN A O 1
ATOM 1553 N N . THR A 1 197 ? 20.018 0.779 -37.756 1.00 82.44 197 THR A N 1
ATOM 1554 C CA . THR A 1 197 ? 21.358 1.071 -38.296 1.00 82.44 197 THR A CA 1
ATOM 1555 C C . THR A 1 197 ? 22.277 -0.146 -38.333 1.00 82.44 197 THR A C 1
ATOM 1557 O O . THR A 1 197 ? 23.473 0.019 -38.513 1.00 82.44 197 THR A O 1
ATOM 1560 N N . PHE A 1 198 ? 21.786 -1.381 -38.189 1.00 76.62 198 PHE A N 1
ATOM 1561 C CA . PHE A 1 198 ? 22.668 -2.551 -38.210 1.00 76.62 198 PHE A CA 1
ATOM 1562 C C . PHE A 1 198 ? 23.224 -2.863 -39.622 1.00 76.62 198 PHE A C 1
ATOM 1564 O O . PHE A 1 198 ? 22.423 -3.072 -40.536 1.00 76.62 198 PHE A O 1
ATOM 1571 N N . PRO A 1 199 ? 24.559 -2.994 -39.823 1.00 74.56 199 PRO A N 1
ATOM 1572 C CA . PRO A 1 199 ? 25.649 -2.835 -38.852 1.00 74.56 199 PRO A CA 1
ATOM 1573 C C . PRO A 1 199 ? 26.003 -1.352 -38.597 1.00 74.56 199 PRO A C 1
ATOM 1575 O O . PRO A 1 199 ? 26.271 -0.619 -39.551 1.00 74.56 199 PRO A O 1
ATOM 1578 N N . PRO A 1 200 ? 26.043 -0.901 -37.326 1.00 72.38 200 PRO A N 1
ATOM 1579 C CA . PRO A 1 200 ? 26.100 0.524 -37.014 1.00 72.38 200 PRO A CA 1
ATOM 1580 C C . PRO A 1 200 ? 27.476 1.125 -37.283 1.00 72.38 200 PRO A C 1
ATOM 1582 O O . PRO A 1 200 ? 28.509 0.555 -36.921 1.00 72.38 200 PRO A O 1
ATOM 1585 N N . SER A 1 201 ? 27.491 2.322 -37.870 1.00 79.25 201 SER A N 1
ATOM 1586 C CA . SER A 1 201 ? 28.711 3.117 -37.992 1.00 79.25 201 SER A CA 1
ATOM 1587 C C . SER A 1 201 ? 29.100 3.732 -36.639 1.00 79.25 201 SER A C 1
ATOM 1589 O O . SER A 1 201 ? 28.246 4.038 -35.805 1.00 79.25 201 SER A O 1
ATOM 1591 N N . MET A 1 202 ? 30.396 3.980 -36.408 1.00 75.75 202 MET A N 1
ATOM 1592 C CA . MET A 1 202 ? 30.893 4.552 -35.139 1.00 75.75 202 MET A CA 1
ATOM 1593 C C . MET A 1 202 ? 30.290 5.931 -34.799 1.00 75.75 202 MET A C 1
ATOM 1595 O O . MET A 1 202 ? 30.321 6.344 -33.641 1.00 75.75 202 MET A O 1
ATOM 1599 N N . VAL A 1 203 ? 29.721 6.631 -35.785 1.00 80.62 203 VAL A N 1
ATOM 1600 C CA . VAL A 1 203 ? 29.079 7.948 -35.627 1.00 80.62 203 VAL A CA 1
ATOM 1601 C C . VAL A 1 203 ? 27.619 7.829 -35.169 1.00 80.62 203 VAL A C 1
ATOM 1603 O O . VAL A 1 203 ? 27.103 8.734 -34.520 1.00 80.62 203 VAL A O 1
ATOM 1606 N N . GLU A 1 204 ? 26.956 6.705 -35.445 1.00 77.12 204 GLU A N 1
ATOM 1607 C CA . GLU A 1 204 ? 25.531 6.484 -35.149 1.00 77.12 204 GLU A CA 1
ATOM 1608 C C . GLU A 1 204 ? 25.292 5.821 -33.785 1.00 77.12 204 GLU A C 1
ATOM 1610 O O . GLU A 1 204 ? 24.166 5.789 -33.303 1.00 77.12 204 GLU A O 1
ATOM 1615 N N . ILE A 1 205 ? 26.347 5.316 -33.143 1.00 81.12 205 ILE A N 1
ATOM 1616 C CA . ILE A 1 205 ? 26.319 4.624 -31.843 1.00 81.12 205 ILE A CA 1
ATOM 1617 C C . ILE A 1 205 ? 26.080 5.550 -30.622 1.00 81.12 205 ILE A C 1
ATOM 1619 O O . ILE A 1 205 ? 25.379 5.128 -29.694 1.00 81.12 205 ILE A O 1
ATOM 1623 N N . PRO A 1 206 ? 26.607 6.794 -30.559 1.00 87.94 206 PRO A N 1
ATOM 1624 C CA . PRO A 1 206 ? 26.497 7.630 -29.359 1.00 87.94 206 PRO A CA 1
ATOM 1625 C C . PRO A 1 206 ? 25.064 8.022 -28.975 1.00 87.94 206 PRO A C 1
ATOM 1627 O O . PRO A 1 206 ? 24.728 8.020 -27.791 1.00 87.94 206 PRO A O 1
ATOM 1630 N N . ILE A 1 207 ? 24.209 8.344 -29.954 1.00 87.00 207 ILE A N 1
ATOM 1631 C CA . ILE A 1 207 ? 22.829 8.796 -29.700 1.00 87.00 207 ILE A CA 1
ATOM 1632 C C . ILE A 1 207 ? 21.976 7.666 -29.088 1.00 87.00 207 ILE A C 1
ATOM 1634 O O . ILE A 1 207 ? 21.407 7.881 -28.014 1.00 87.00 207 ILE A O 1
ATOM 1638 N N . PRO A 1 208 ? 21.923 6.449 -29.667 1.00 87.44 208 PRO A N 1
ATOM 1639 C CA . PRO A 1 208 ? 21.204 5.324 -29.076 1.00 87.44 208 PRO A CA 1
ATOM 1640 C C . PRO A 1 208 ? 21.687 4.940 -27.675 1.00 87.44 208 PRO A C 1
ATOM 1642 O O . PRO A 1 208 ? 20.865 4.690 -26.790 1.00 87.44 208 PRO A O 1
ATOM 1645 N N . LEU A 1 209 ? 23.006 4.939 -27.442 1.00 89.19 209 LEU A N 1
ATOM 1646 C CA . LEU A 1 209 ? 23.576 4.707 -26.110 1.00 89.19 209 LEU A CA 1
ATOM 1647 C C . LEU A 1 209 ? 23.139 5.784 -25.114 1.00 89.19 209 LEU A C 1
ATOM 1649 O O . LEU A 1 209 ? 22.756 5.457 -23.990 1.00 89.19 209 LEU A O 1
ATOM 1653 N N . GLY A 1 210 ? 23.139 7.053 -25.531 1.00 90.50 210 GLY A N 1
ATOM 1654 C CA . GLY A 1 210 ? 22.629 8.168 -24.735 1.00 90.50 210 GLY A CA 1
ATOM 1655 C C . GLY A 1 210 ? 21.157 7.989 -24.355 1.00 90.50 210 GLY A C 1
ATOM 1656 O O . GLY A 1 210 ? 20.795 8.172 -23.193 1.00 90.50 210 GLY A O 1
ATOM 1657 N N . CYS A 1 211 ? 20.314 7.550 -25.294 1.00 89.62 211 CYS A N 1
ATOM 1658 C CA . CYS A 1 211 ? 18.902 7.255 -25.041 1.00 89.62 211 CYS A CA 1
ATOM 1659 C C . CYS A 1 211 ? 18.706 6.097 -24.046 1.00 89.62 211 CYS A C 1
ATOM 1661 O O . CYS A 1 211 ? 17.865 6.195 -23.150 1.00 89.62 211 CYS A O 1
ATOM 1663 N N . ILE A 1 212 ? 19.504 5.029 -24.143 1.00 91.31 212 ILE A N 1
ATOM 1664 C CA . ILE A 1 212 ? 19.460 3.900 -23.198 1.00 91.31 212 ILE A CA 1
ATOM 1665 C C . ILE A 1 212 ? 19.926 4.339 -21.801 1.00 91.31 212 ILE A C 1
ATOM 1667 O O . ILE A 1 212 ? 19.278 4.021 -20.801 1.00 91.31 212 ILE A O 1
ATOM 1671 N N . ALA A 1 213 ? 21.005 5.118 -21.712 1.00 92.31 213 ALA A N 1
ATOM 1672 C CA . ALA A 1 213 ? 21.493 5.655 -20.443 1.00 92.31 213 ALA A CA 1
ATOM 1673 C C . ALA A 1 213 ? 20.461 6.591 -19.788 1.00 92.31 213 ALA A C 1
ATOM 1675 O O . ALA A 1 213 ? 20.179 6.472 -18.591 1.00 92.31 213 ALA A O 1
ATOM 1676 N N . LEU A 1 214 ? 19.841 7.473 -20.579 1.00 91.62 214 LEU A N 1
ATOM 1677 C CA . LEU A 1 214 ? 18.756 8.344 -20.133 1.00 91.62 214 LEU A CA 1
ATOM 1678 C C . LEU A 1 214 ? 17.549 7.530 -19.654 1.00 91.62 214 LEU A C 1
ATOM 1680 O O . LEU A 1 214 ? 16.977 7.844 -18.611 1.00 91.62 214 LEU A O 1
ATOM 1684 N N . SER A 1 215 ? 17.190 6.459 -20.367 1.00 91.62 215 SER A N 1
ATOM 1685 C CA . SER A 1 215 ? 16.123 5.547 -19.956 1.00 91.62 215 SER A CA 1
ATOM 1686 C C . SER A 1 215 ? 16.389 4.940 -18.580 1.00 91.62 215 SER A C 1
ATOM 1688 O O . SER A 1 215 ? 15.516 5.005 -17.709 1.00 91.62 215 SER A O 1
ATOM 1690 N N . TYR A 1 216 ? 17.595 4.410 -18.355 1.00 91.25 216 TYR A N 1
ATOM 1691 C CA . TYR A 1 216 ? 17.986 3.834 -17.069 1.00 91.2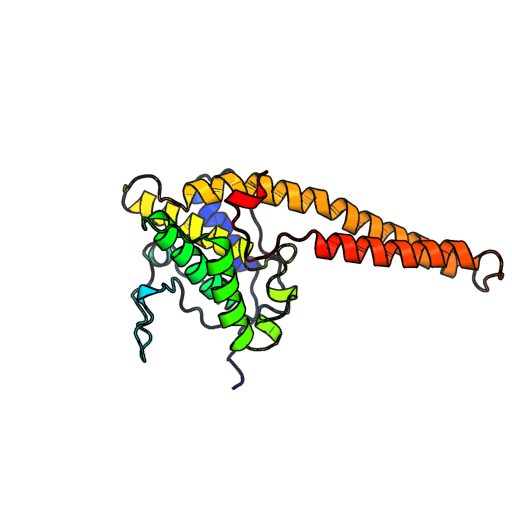5 216 TYR A CA 1
ATOM 1692 C C . TYR A 1 216 ? 17.945 4.874 -15.942 1.00 91.25 216 TYR A C 1
ATOM 1694 O O . TYR A 1 216 ? 17.415 4.611 -14.858 1.00 91.25 216 TYR A O 1
ATOM 1702 N N . TRP A 1 217 ? 18.448 6.083 -16.205 1.00 92.88 217 TRP A N 1
ATOM 1703 C CA . TRP A 1 217 ? 18.406 7.181 -15.244 1.00 92.88 217 TRP A CA 1
ATOM 1704 C C . TRP A 1 217 ? 16.966 7.582 -14.890 1.00 92.88 217 TRP A C 1
ATOM 1706 O O . TRP A 1 217 ? 16.617 7.616 -13.708 1.00 92.88 217 TRP A O 1
ATOM 1716 N N . LEU A 1 218 ? 16.101 7.790 -15.889 1.00 88.81 218 LEU A N 1
ATOM 1717 C CA . LEU A 1 218 ? 14.683 8.109 -15.691 1.00 88.81 218 LEU A CA 1
ATOM 1718 C C . LEU A 1 218 ? 13.945 6.998 -14.937 1.00 88.81 218 LEU A C 1
ATOM 1720 O O . LEU A 1 218 ? 13.137 7.289 -14.056 1.00 88.81 218 LEU A O 1
ATOM 1724 N N . HIS A 1 219 ? 14.250 5.729 -15.220 1.00 87.56 219 HIS A N 1
ATOM 1725 C CA . HIS A 1 219 ? 13.670 4.597 -14.498 1.00 87.56 219 HIS A CA 1
ATOM 1726 C C . HIS A 1 219 ? 14.071 4.602 -13.019 1.00 87.56 219 HIS A C 1
ATOM 1728 O O . HIS A 1 219 ? 13.243 4.376 -12.134 1.00 87.56 219 HIS A O 1
ATOM 1734 N N . ARG A 1 220 ? 15.343 4.897 -12.727 1.00 87.50 220 ARG A N 1
ATOM 1735 C CA . ARG A 1 220 ? 15.844 5.006 -11.353 1.00 87.50 220 ARG A CA 1
ATOM 1736 C C . ARG A 1 220 ? 15.191 6.167 -10.607 1.00 87.50 220 ARG A C 1
ATOM 1738 O O . ARG A 1 220 ? 14.839 6.011 -9.438 1.00 87.50 220 ARG A O 1
ATOM 1745 N N . VAL A 1 221 ? 15.012 7.308 -11.272 1.00 86.94 221 VAL A N 1
ATOM 1746 C CA . VAL A 1 221 ? 14.276 8.459 -10.729 1.00 86.94 221 VAL A CA 1
ATOM 1747 C C . VAL A 1 221 ? 12.825 8.069 -10.444 1.00 86.94 221 VAL A C 1
ATOM 1749 O O . VAL A 1 221 ? 12.356 8.274 -9.328 1.00 86.94 221 VAL A O 1
ATOM 1752 N N . TYR A 1 222 ? 12.153 7.410 -11.389 1.00 84.12 222 TYR A N 1
ATOM 1753 C CA . TYR A 1 222 ? 10.792 6.909 -11.212 1.00 84.12 222 TYR A CA 1
ATOM 1754 C C . TYR A 1 222 ? 10.662 5.969 -10.001 1.00 84.12 222 TYR A C 1
ATOM 1756 O O . TYR A 1 222 ? 9.771 6.156 -9.174 1.00 84.12 222 TYR A O 1
ATOM 1764 N N . LYS A 1 223 ? 11.583 5.007 -9.833 1.00 80.69 223 LYS A N 1
ATOM 1765 C CA . LYS A 1 223 ? 11.603 4.121 -8.655 1.00 80.69 223 LYS A CA 1
ATOM 1766 C C . LYS A 1 223 ? 11.775 4.899 -7.345 1.00 80.69 223 LYS A C 1
ATOM 1768 O O . LYS A 1 223 ? 11.045 4.640 -6.394 1.00 80.69 223 LYS A O 1
ATOM 1773 N N . ARG A 1 224 ? 12.685 5.879 -7.307 1.00 81.62 224 ARG A N 1
ATOM 1774 C CA . ARG A 1 224 ? 12.942 6.726 -6.124 1.00 81.62 224 ARG A CA 1
ATOM 1775 C C . ARG A 1 224 ? 11.797 7.673 -5.771 1.00 81.62 224 ARG A C 1
ATOM 1777 O O . ARG A 1 224 ? 11.702 8.101 -4.629 1.00 81.62 224 ARG A O 1
ATOM 1784 N N . MET A 1 225 ? 10.947 8.013 -6.736 1.00 80.12 225 MET A N 1
ATOM 1785 C CA . MET A 1 225 ? 9.777 8.867 -6.518 1.00 80.12 225 MET A CA 1
ATOM 1786 C C . MET A 1 225 ? 8.592 8.124 -5.889 1.00 80.12 225 MET A C 1
ATOM 1788 O O . MET A 1 225 ? 7.593 8.768 -5.554 1.00 80.12 225 MET A O 1
ATOM 1792 N N . SER A 1 226 ? 8.674 6.797 -5.726 1.00 76.75 226 SER A N 1
ATOM 1793 C CA . SER A 1 226 ? 7.671 6.058 -4.961 1.00 76.75 226 SER A CA 1
ATOM 1794 C C . SER A 1 226 ? 7.638 6.585 -3.529 1.00 76.75 226 SER A C 1
ATOM 1796 O O . SER A 1 226 ? 8.693 6.661 -2.897 1.00 76.75 226 SER A O 1
ATOM 1798 N N . PRO A 1 227 ? 6.456 6.938 -2.998 1.00 79.19 227 PRO A N 1
ATOM 1799 C CA . PRO A 1 227 ? 6.348 7.340 -1.609 1.00 79.19 227 PRO A CA 1
ATOM 1800 C C . PRO A 1 227 ? 6.856 6.208 -0.712 1.00 79.19 227 PRO A C 1
ATOM 1802 O O . PRO A 1 227 ? 6.490 5.050 -0.961 1.00 79.19 227 PRO A O 1
ATOM 1805 N N . PRO A 1 228 ? 7.701 6.520 0.278 1.00 81.50 228 PRO A N 1
ATOM 1806 C CA . PRO A 1 228 ? 8.258 5.503 1.145 1.00 81.50 228 PRO A CA 1
ATOM 1807 C C . PRO A 1 228 ? 7.183 4.991 2.126 1.00 81.50 228 PRO A C 1
ATOM 1809 O O . PRO A 1 228 ? 6.285 5.757 2.491 1.00 81.50 228 PRO A O 1
ATOM 1812 N N . PRO A 1 229 ? 7.228 3.707 2.518 1.00 79.75 229 PRO A N 1
ATOM 1813 C CA . PRO A 1 229 ? 6.156 3.055 3.276 1.00 79.75 229 PRO A CA 1
ATOM 1814 C C . PRO A 1 229 ? 5.982 3.596 4.705 1.00 79.75 229 PRO A C 1
ATOM 1816 O O . PRO A 1 229 ? 4.877 3.579 5.249 1.00 79.75 229 PRO A O 1
ATOM 1819 N N . GLU A 1 230 ? 7.049 4.107 5.318 1.00 81.56 230 GLU A N 1
ATOM 1820 C CA . GLU A 1 230 ? 7.028 4.660 6.672 1.00 81.56 230 GLU A CA 1
ATOM 1821 C C . GLU A 1 230 ? 6.286 5.998 6.766 1.00 81.56 230 GLU A C 1
ATOM 1823 O O . GLU A 1 230 ? 5.797 6.351 7.839 1.00 81.56 230 GLU A O 1
ATOM 1828 N N . ARG A 1 231 ? 6.147 6.736 5.655 1.00 81.81 231 ARG A N 1
ATOM 1829 C CA . ARG A 1 231 ? 5.459 8.032 5.658 1.00 81.81 231 ARG A CA 1
ATOM 1830 C C . ARG A 1 231 ? 3.942 7.840 5.595 1.00 81.81 231 ARG A C 1
ATOM 1832 O O . ARG A 1 231 ? 3.459 7.259 4.621 1.00 81.81 231 ARG A O 1
ATOM 1839 N N . PRO A 1 232 ? 3.177 8.367 6.568 1.00 80.25 232 PRO A N 1
ATOM 1840 C CA . PRO A 1 232 ? 1.723 8.305 6.526 1.00 80.25 232 PRO A CA 1
ATOM 1841 C C . PRO A 1 232 ? 1.174 9.152 5.371 1.00 80.25 232 PRO A C 1
ATOM 1843 O O . PRO A 1 232 ? 1.796 10.124 4.928 1.00 80.25 232 PRO A O 1
ATOM 1846 N N . PHE A 1 233 ? -0.035 8.824 4.913 1.00 80.31 233 PHE A N 1
ATOM 1847 C CA . PHE A 1 233 ? -0.710 9.562 3.838 1.00 80.31 233 PHE A CA 1
ATOM 1848 C C . PHE A 1 233 ? -0.845 11.062 4.130 1.00 80.31 233 PHE A C 1
ATOM 1850 O O . PHE A 1 233 ? -0.693 11.881 3.223 1.00 80.31 233 PHE A O 1
ATOM 1857 N N . THR A 1 234 ? -1.065 11.419 5.396 1.00 72.88 234 THR A N 1
ATOM 1858 C CA . THR A 1 234 ? -1.257 12.797 5.874 1.00 72.88 234 THR A CA 1
ATOM 1859 C C . THR A 1 234 ? -0.054 13.708 5.615 1.00 72.88 234 THR A C 1
ATOM 1861 O O . THR A 1 234 ? -0.228 14.894 5.358 1.00 72.88 234 THR A O 1
ATOM 1864 N N . GLN A 1 235 ? 1.168 13.165 5.602 1.00 71.75 235 GLN A N 1
ATOM 1865 C CA . GLN A 1 235 ? 2.400 13.929 5.354 1.00 71.75 235 GLN A CA 1
ATOM 1866 C C . GLN A 1 235 ? 2.781 14.015 3.869 1.00 71.75 235 GLN A C 1
ATOM 1868 O O . GLN A 1 235 ? 3.714 14.726 3.503 1.00 71.75 235 GLN A O 1
ATOM 1873 N N . LEU A 1 236 ? 2.092 13.277 2.995 1.00 59.47 236 LEU A N 1
ATOM 1874 C CA . LEU A 1 236 ? 2.414 13.193 1.566 1.00 59.47 236 LEU A CA 1
ATOM 1875 C C . LEU A 1 236 ? 1.542 14.097 0.688 1.00 59.47 236 LEU A C 1
ATOM 1877 O O . LEU A 1 236 ? 1.804 14.196 -0.514 1.00 59.47 236 LEU A O 1
ATOM 1881 N N . GLY A 1 237 ? 0.514 14.714 1.282 1.00 48.28 237 GLY A N 1
ATOM 1882 C CA . GLY A 1 237 ? -0.426 15.623 0.626 1.00 48.28 237 GLY A CA 1
ATOM 1883 C C . GLY A 1 237 ? 0.022 17.082 0.528 1.00 48.28 237 GLY A C 1
ATOM 1884 O O . GLY A 1 237 ? -0.767 17.893 0.047 1.00 48.28 237 GLY A O 1
ATOM 1885 N N . ILE A 1 238 ? 1.242 17.401 0.972 1.00 37.03 238 ILE A N 1
ATOM 1886 C CA . ILE A 1 238 ? 1.887 18.715 0.826 1.00 37.03 238 ILE A CA 1
ATOM 1887 C C . ILE A 1 238 ? 2.954 18.626 -0.269 1.00 37.03 238 ILE A C 1
ATOM 1889 O O . ILE A 1 238 ? 3.722 17.630 -0.273 1.00 37.03 238 ILE A O 1
#

Sequence (238 aa):
MLARTTPPDPSRWNARTEWLEQTLHSTFLWRVKYSKNQPCTLSLGDVRLSDVSDDSLRIGRPRLADALRTHTCEFPAMRDLASLVHDLSRIHHSSTTTLELTPLRLALIEGWKSTAPTEWASDEAFYSHSGGMAIWEYEQCLLDVLEATSNQSGAPEPAVTTLAYVKAYQKRMFSNRTFGALSVMAAFFGIVSLYNTFPPSMVEIPIPLGCIALSYWLHRVYKRMSPPPERPFTQLGI

pLDDT: mean 83.8, std 8.11, range [37.03, 92.88]

Secondary structure (DSSP, 8-state):
-----B---HHHHHHHHHHHHHHTT-S----PPP-TT--EE----S--GGGEETTEE---PPPHHHHHS---S-EETHHHHHHHHHHHHHHHHHS---S-HHHHHHHHHHHHHHHS-TTTTSHHHH-GGGT-HHHHHHHHHHHHHHHHHHTT----TTHHHHHHHHHHHHHHHHHHHHHHHHHHHHHHHHHHHHHHTSSPPTTTSHHHHHHHHHHHHHHHHHHHTSPPTTS-GGGT--